Protein AF-A0A453BZ95-F1 (afdb_monomer_lite)

InterPro domains:
  IPR001394 Peptidase C19, ubiquitin carboxyl-terminal hydrolase [PF00443] (35-144)
  IPR018200 Ubiquitin specific protease, conserved site [PS00972] (35-50)
  IPR028889 Ubiquitin specific protease UPS, catalytic domain [PS50235] (34-185)
  IPR038765 Papain-like cysteine peptidase superfamily [SSF54001] (35-156)
  IPR050185 Ubiquitin carboxyl-terminal hydrolase [PTHR21646] (32-149)

Foldseek 3Di:
DDPVVVVVVVVPPPPCPVVVVQPDDDPHLDKAFEAEDQPAQLVLVRVVLLVQLVPVVSLVVLVCLLVVDPDDPVVCCVLQVLSVLSSVSSVRRNDIDSDYHYDYSVSNVVLLCVQCVPDDSNHNDHSVVVVVSSVVSNVVSSVSNPPPPPPDVVVVVVPDDPDDPPDDDDDDDDDDDDDDDDDDD

Secondary structure (DSSP, 8-state):
--HHHHHHHHTTSTT-HHHHHTSSSSS----BPPEE---SSTHHHHHHHHHHHT-HHHHHHHHHHHHTS---HHHHHHH-HHHHHHHHHHHHHH--BSS--EE-THHHHHHHHHH-TTS-TTS---HHHHHHHHHHHHHHHHHHHT------HHHHTTS--------------------------

pLDDT: mean 74.66, std 22.79, range [31.53, 98.25]

Radius of gyration: 33.04 Å; chains: 1; bounding box: 105×86×46 Å

Organism: Aegilops tauschii subsp. strangulata (NCBI:txid200361)

Sequence (185 aa):
MGVAGLCRALNSSLGVQWLLRRFSSESERLYYTGGLQNLGNNCFLNVILQALASCDHFVSSLDDLLGSDDVLPEEQSERMPLILALSSLLKDLSRVRDQKIVLNPESVMHPLSCYVSHFNLTRQQDASEAFVHLLTSLRDEFSHCYVPYKSSLADITMFHSKVYKQREAVIGLREFSLLAPLSRG

Structure (mmCIF, N/CA/C/O backbone):
data_AF-A0A453BZ95-F1
#
_entry.id   AF-A0A453BZ95-F1
#
loop_
_atom_site.group_PDB
_atom_site.id
_atom_site.type_symbol
_atom_site.label_atom_id
_atom_site.label_alt_id
_atom_site.label_comp_id
_atom_site.label_asym_id
_atom_site.label_entity_id
_atom_site.label_seq_id
_atom_site.pdbx_PDB_ins_code
_atom_site.Cartn_x
_atom_site.Cartn_y
_atom_site.Cartn_z
_atom_site.occupancy
_atom_site.B_iso_or_equiv
_atom_site.auth_seq_id
_atom_site.auth_comp_id
_atom_site.auth_asym_id
_atom_site.auth_atom_id
_atom_site.pdbx_PDB_model_num
ATOM 1 N N . MET A 1 1 ? -28.678 1.753 -5.422 1.00 47.78 1 MET A N 1
ATOM 2 C CA . MET A 1 1 ? -28.416 0.427 -4.819 1.00 47.78 1 MET A CA 1
ATOM 3 C C . MET A 1 1 ? -27.546 0.637 -3.589 1.00 47.78 1 MET A C 1
ATOM 5 O O . MET A 1 1 ? -26.337 0.480 -3.650 1.00 47.78 1 MET A O 1
ATOM 9 N N . GLY A 1 2 ? -28.158 1.177 -2.531 1.00 38.31 2 GLY A N 1
ATOM 10 C CA . GLY A 1 2 ? -27.452 1.677 -1.348 1.00 38.31 2 GLY A CA 1
ATOM 11 C C . GLY A 1 2 ? -27.032 0.567 -0.389 1.00 38.31 2 GLY A C 1
ATOM 12 O O . GLY A 1 2 ? -27.369 -0.592 -0.601 1.00 38.31 2 GLY A O 1
ATOM 13 N N . VAL A 1 3 ? -26.341 0.956 0.680 1.00 51.06 3 VAL A N 1
ATOM 14 C CA . VAL A 1 3 ? -25.816 0.146 1.802 1.00 51.06 3 VAL A CA 1
ATOM 15 C C . VAL A 1 3 ? -26.689 -1.054 2.211 1.00 51.06 3 VAL A C 1
ATOM 17 O O . VAL A 1 3 ? -26.162 -2.120 2.505 1.00 51.06 3 VAL A O 1
ATOM 20 N N . ALA A 1 4 ? -28.018 -0.935 2.136 1.00 51.50 4 ALA A N 1
ATOM 21 C CA . ALA A 1 4 ? -28.955 -2.033 2.388 1.00 51.50 4 ALA A CA 1
ATOM 22 C C . ALA A 1 4 ? -28.776 -3.255 1.453 1.00 51.50 4 ALA A C 1
ATOM 24 O O . ALA A 1 4 ? -28.962 -4.392 1.881 1.00 51.50 4 ALA A O 1
ATOM 25 N N . GLY A 1 5 ? -28.393 -3.040 0.191 1.00 49.62 5 GLY A N 1
ATOM 26 C CA . GLY A 1 5 ? -28.094 -4.103 -0.773 1.00 49.62 5 GLY A CA 1
ATOM 27 C C . GLY A 1 5 ? -26.789 -4.836 -0.457 1.00 49.62 5 GLY A C 1
ATOM 28 O O . GLY A 1 5 ? -26.747 -6.061 -0.549 1.00 49.62 5 GLY A O 1
ATOM 29 N N . LEU A 1 6 ? -25.765 -4.104 0.000 1.00 58.75 6 LEU A N 1
ATOM 30 C CA . LEU A 1 6 ? -24.496 -4.680 0.458 1.00 58.75 6 LEU A CA 1
ATOM 31 C C . LEU A 1 6 ? -24.700 -5.511 1.734 1.00 58.75 6 LEU A C 1
ATOM 33 O O . LEU A 1 6 ? -24.236 -6.646 1.803 1.00 58.75 6 LEU A O 1
ATOM 37 N N . CYS A 1 7 ? -25.483 -5.012 2.697 1.00 53.22 7 CYS A N 1
ATOM 38 C CA . CYS A 1 7 ? -25.818 -5.761 3.913 1.00 53.22 7 CYS A CA 1
ATOM 39 C C . CYS A 1 7 ? -26.544 -7.080 3.606 1.00 53.22 7 CYS A C 1
ATOM 41 O O . CYS A 1 7 ? -26.285 -8.095 4.249 1.00 53.22 7 CYS A O 1
ATOM 43 N N . ARG A 1 8 ? -27.434 -7.093 2.605 1.00 52.03 8 ARG A N 1
ATOM 44 C CA . ARG A 1 8 ? -28.190 -8.299 2.237 1.00 52.03 8 ARG A CA 1
ATOM 45 C C . ARG A 1 8 ? -27.336 -9.331 1.494 1.00 52.03 8 ARG A C 1
ATOM 47 O O . ARG A 1 8 ? -27.553 -10.520 1.697 1.00 52.03 8 ARG A O 1
ATOM 54 N N . ALA A 1 9 ? -26.362 -8.891 0.694 1.00 54.44 9 ALA A N 1
ATOM 55 C CA . ALA A 1 9 ? -25.412 -9.770 0.005 1.00 54.44 9 ALA A CA 1
ATOM 56 C C . ALA A 1 9 ? -24.376 -10.392 0.962 1.00 54.44 9 ALA A C 1
ATOM 58 O O . ALA A 1 9 ? -23.989 -11.547 0.802 1.00 54.44 9 ALA A O 1
ATOM 59 N N . LEU A 1 10 ? -23.963 -9.651 1.995 1.00 56.66 10 LEU A N 1
ATOM 60 C CA . LEU A 1 10 ? -23.035 -10.149 3.014 1.00 56.66 10 LEU A CA 1
ATOM 61 C C . LEU A 1 10 ? -23.699 -11.136 3.987 1.00 56.66 10 LEU A C 1
ATOM 63 O O . LEU A 1 10 ? -23.034 -12.045 4.470 1.00 56.66 10 LEU A O 1
ATOM 67 N N . ASN A 1 11 ? -25.012 -11.025 4.217 1.00 53.22 11 ASN A N 1
ATOM 68 C CA . ASN A 1 11 ? -25.752 -11.933 5.102 1.00 53.22 11 ASN A CA 1
ATOM 69 C C . ASN A 1 11 ? -25.872 -13.377 4.560 1.00 53.22 11 ASN A C 1
ATOM 71 O O . ASN A 1 11 ? -26.198 -14.288 5.313 1.00 53.22 11 ASN A O 1
ATOM 75 N N . SER A 1 12 ? -25.613 -13.607 3.267 1.00 53.38 12 SER A N 1
ATOM 76 C CA . SER A 1 12 ? -25.577 -14.955 2.672 1.00 53.38 12 SER A CA 1
ATOM 77 C C . SER A 1 12 ? -24.184 -15.593 2.644 1.00 53.38 12 SER A C 1
ATOM 79 O O . SER A 1 12 ? -24.073 -16.777 2.338 1.00 53.38 12 SER A O 1
ATOM 81 N N . SER A 1 13 ? -23.125 -14.837 2.952 1.00 48.78 13 SER A N 1
ATOM 82 C CA . SER A 1 13 ? -21.766 -15.372 3.055 1.00 48.78 13 SER A CA 1
ATOM 83 C C . SER A 1 13 ? -21.522 -15.824 4.494 1.00 48.78 13 SER A C 1
ATOM 85 O O . SER A 1 13 ? -21.608 -15.035 5.433 1.00 48.78 13 SER A O 1
ATOM 87 N N . LEU A 1 14 ? -21.249 -17.114 4.668 1.00 52.56 14 LEU A N 1
ATOM 88 C CA . LEU A 1 14 ? -21.141 -17.870 5.924 1.00 52.56 14 LEU A CA 1
ATOM 89 C C . LEU A 1 14 ? -19.952 -17.466 6.835 1.00 52.56 14 LEU A C 1
ATOM 91 O O . LEU A 1 14 ? -19.383 -18.301 7.527 1.00 52.56 14 LEU A O 1
ATOM 95 N N . GLY A 1 15 ? -19.580 -16.183 6.860 1.00 52.59 15 GLY A N 1
ATOM 96 C CA . GLY A 1 15 ? -18.455 -15.646 7.630 1.00 52.59 15 GLY A CA 1
ATOM 97 C C . GLY A 1 15 ? -18.728 -14.333 8.368 1.00 52.59 15 GLY A C 1
ATOM 98 O O . GLY A 1 15 ? -17.822 -13.832 9.017 1.00 52.59 15 GLY A O 1
ATOM 99 N N . VAL A 1 16 ? -19.939 -13.761 8.312 1.00 52.97 16 VAL A N 1
ATOM 100 C CA . VAL A 1 16 ? -20.239 -12.432 8.911 1.00 52.97 16 VAL A CA 1
ATOM 101 C C . VAL A 1 16 ? -21.129 -12.517 10.161 1.00 52.97 16 VAL A C 1
ATOM 103 O O . VAL A 1 16 ? -21.414 -11.515 10.817 1.00 52.97 16 VAL A O 1
ATOM 106 N N . GLN A 1 17 ? -21.540 -13.730 10.544 1.00 46.03 17 GLN A N 1
ATOM 107 C CA . GLN A 1 17 ? -22.386 -13.965 11.718 1.00 46.03 17 GLN A CA 1
ATOM 108 C C . GLN A 1 17 ? -21.686 -13.595 13.040 1.00 46.03 17 GLN A C 1
ATOM 110 O O . GLN A 1 17 ? -22.361 -13.246 14.009 1.00 46.03 17 GLN A O 1
ATOM 115 N N . TRP A 1 18 ? -20.346 -13.609 13.081 1.00 53.31 18 TRP A N 1
ATOM 116 C CA . TRP A 1 18 ? -19.570 -13.166 14.246 1.00 53.31 18 TRP A CA 1
ATOM 117 C C . TRP A 1 18 ? -19.567 -11.640 14.420 1.00 53.31 18 TRP A C 1
ATOM 119 O O . TRP A 1 18 ? -19.560 -11.173 15.557 1.00 53.31 18 TRP A O 1
ATOM 129 N N . LEU A 1 19 ? -19.637 -10.869 13.325 1.00 49.88 19 LEU A N 1
ATOM 130 C CA . LEU A 1 19 ? -19.688 -9.407 13.386 1.00 49.88 19 LEU A CA 1
ATOM 131 C C . LEU A 1 19 ? -21.039 -8.931 13.917 1.00 49.88 19 LEU A C 1
ATOM 133 O O . LEU A 1 19 ? -21.071 -8.110 14.822 1.00 49.88 19 LEU A O 1
ATOM 137 N N . LEU A 1 20 ? -22.160 -9.474 13.430 1.00 49.12 20 LEU A N 1
ATOM 138 C CA . LEU A 1 20 ? -23.484 -8.988 13.845 1.00 49.12 20 LEU A CA 1
ATOM 139 C C . LEU A 1 20 ? -23.879 -9.390 15.278 1.00 49.12 20 LEU A C 1
ATOM 141 O O . LEU A 1 20 ? -24.585 -8.643 15.950 1.00 49.12 20 LEU A O 1
ATOM 145 N N . ARG A 1 21 ? -23.444 -10.562 15.763 1.00 44.69 21 ARG A N 1
ATOM 146 C CA . ARG A 1 21 ? -23.891 -11.115 17.059 1.00 44.69 21 ARG A CA 1
ATOM 147 C C . ARG A 1 21 ? -23.269 -10.418 18.276 1.00 44.69 21 ARG A C 1
ATOM 149 O O . ARG A 1 21 ? -23.765 -10.592 19.385 1.00 44.69 21 ARG A O 1
ATOM 156 N N . ARG A 1 22 ? -22.199 -9.643 18.079 1.00 43.41 22 ARG A N 1
ATOM 157 C CA . ARG A 1 22 ? -21.500 -8.910 19.145 1.00 43.41 22 ARG A CA 1
ATOM 158 C C . ARG A 1 22 ? -22.215 -7.615 19.554 1.00 43.41 22 ARG A C 1
ATOM 160 O O . ARG A 1 22 ? -21.898 -7.138 20.628 1.00 43.41 22 ARG A O 1
ATOM 167 N N . PHE A 1 23 ? -23.165 -7.118 18.748 1.00 45.78 23 PHE A N 1
ATOM 168 C CA . PHE A 1 23 ? -23.763 -5.774 18.855 1.00 45.78 23 PHE A CA 1
ATOM 169 C C . PHE A 1 23 ? -25.012 -5.640 19.753 1.00 45.78 23 PHE A C 1
ATOM 171 O O . PHE A 1 23 ? -25.754 -4.664 19.639 1.00 45.78 23 PHE A O 1
ATOM 178 N N . SER A 1 24 ? -25.376 -6.657 20.543 1.00 48.69 24 SER A N 1
ATOM 179 C CA . SER A 1 24 ? -26.706 -6.673 21.185 1.00 48.69 24 SER A CA 1
ATOM 180 C C . SER A 1 24 ? -26.731 -6.797 22.699 1.00 48.69 24 SER A C 1
ATOM 182 O O . SER A 1 24 ? -27.791 -6.562 23.272 1.00 48.69 24 SER A O 1
ATOM 184 N N . SER A 1 25 ? -25.639 -7.147 23.380 1.00 47.41 25 SER A N 1
ATOM 185 C CA . SER A 1 25 ? -25.648 -7.266 24.847 1.00 47.41 25 SER A CA 1
ATOM 186 C C . SER A 1 25 ? -24.237 -7.408 25.405 1.00 47.41 25 SER A C 1
ATOM 188 O O . SER A 1 25 ? -23.795 -8.516 25.675 1.00 47.41 25 SER A O 1
ATOM 190 N N . GLU A 1 26 ? -23.530 -6.297 25.563 1.00 49.88 26 GLU A N 1
ATOM 191 C CA . GLU A 1 26 ? -22.600 -6.014 26.664 1.00 49.88 26 GLU A CA 1
ATOM 192 C C . GLU A 1 26 ? -22.110 -4.571 26.484 1.00 49.88 26 GLU A C 1
ATOM 194 O O . GLU A 1 26 ? -22.297 -3.989 25.421 1.00 49.88 26 GLU A O 1
ATOM 199 N N . SER A 1 27 ? -21.527 -3.947 27.508 1.00 54.91 27 SER A N 1
ATOM 200 C CA . SER A 1 27 ? -20.822 -2.668 27.338 1.00 54.91 27 SER A CA 1
ATOM 201 C C . SER A 1 27 ? -19.690 -2.879 26.319 1.00 54.91 27 SER A C 1
ATOM 203 O O . SER A 1 27 ? -18.630 -3.410 26.653 1.00 54.91 27 SER A O 1
ATOM 205 N N . GLU A 1 28 ? -19.978 -2.619 25.043 1.00 62.53 28 GLU A N 1
ATOM 206 C CA . GLU A 1 28 ? -19.231 -3.176 23.919 1.00 62.53 28 GLU A CA 1
ATOM 207 C C . GLU A 1 28 ? -17.856 -2.534 23.810 1.00 62.53 28 GLU A C 1
ATOM 209 O O . GLU A 1 28 ? -17.705 -1.370 23.435 1.00 62.53 28 GLU A O 1
ATOM 214 N N . ARG A 1 29 ? -16.822 -3.325 24.105 1.00 70.56 29 ARG A N 1
ATOM 215 C CA . ARG A 1 29 ? -15.466 -2.996 23.674 1.00 70.56 29 ARG A CA 1
ATOM 216 C C . ARG A 1 29 ? -15.453 -3.003 22.149 1.00 70.56 29 ARG A C 1
ATOM 218 O O . ARG A 1 29 ? -15.517 -4.060 21.524 1.00 70.56 29 ARG A O 1
ATOM 225 N N . LEU A 1 30 ? -15.431 -1.806 21.572 1.00 83.44 30 LEU A N 1
ATOM 226 C CA . LEU A 1 30 ? -15.318 -1.603 20.138 1.00 83.44 30 LEU A CA 1
ATOM 227 C C . LEU A 1 30 ? -13.878 -1.878 19.712 1.00 83.44 30 LEU A C 1
ATOM 229 O O . LEU A 1 30 ? -12.943 -1.280 20.241 1.00 83.44 30 LEU A O 1
ATOM 233 N N . TYR A 1 31 ? -13.730 -2.767 18.739 1.00 86.19 31 TYR A N 1
ATOM 234 C CA . TYR A 1 31 ? -12.454 -3.093 18.125 1.00 86.19 31 TYR A CA 1
ATOM 235 C C . TYR A 1 31 ? -12.322 -2.377 16.783 1.00 86.19 31 TYR A C 1
ATOM 237 O O . TYR A 1 31 ? -13.281 -2.290 16.014 1.00 86.19 31 TYR A O 1
ATOM 245 N N . TYR A 1 32 ? -11.126 -1.875 16.499 1.00 90.25 32 TYR A N 1
ATOM 246 C CA . TYR A 1 32 ? -10.817 -1.086 15.314 1.00 90.25 32 TYR A CA 1
ATOM 247 C C . TYR A 1 32 ? -9.598 -1.648 14.588 1.00 90.25 32 TYR A C 1
ATOM 249 O O . TYR A 1 32 ? -8.666 -2.142 15.218 1.00 90.25 32 TYR A O 1
ATOM 257 N N . THR A 1 33 ? -9.586 -1.522 13.266 1.00 92.19 33 THR A N 1
ATOM 258 C CA . THR A 1 33 ? -8.383 -1.662 12.436 1.00 92.19 33 THR A CA 1
ATOM 259 C C . THR A 1 33 ? -7.770 -0.287 12.164 1.00 92.19 33 THR A C 1
ATOM 261 O O . THR A 1 33 ? -8.379 0.753 12.445 1.00 92.19 33 THR A O 1
ATOM 264 N N . GLY A 1 34 ? -6.536 -0.262 11.657 1.00 93.12 34 GLY A N 1
ATOM 265 C CA . GLY A 1 34 ? -5.844 0.993 11.365 1.00 93.12 34 GLY A CA 1
ATOM 266 C C . GLY A 1 34 ? -6.495 1.774 10.218 1.00 93.12 34 GLY A C 1
ATOM 267 O O . GLY A 1 34 ? -6.788 1.223 9.160 1.00 93.12 34 GLY A O 1
ATOM 268 N N . GLY A 1 35 ? -6.694 3.080 10.401 1.00 96.31 35 GLY A N 1
ATOM 269 C CA . GLY A 1 35 ? -7.028 4.003 9.314 1.00 96.31 35 GLY A CA 1
ATOM 270 C C . GLY A 1 35 ? -5.779 4.489 8.574 1.00 96.31 35 GLY A C 1
ATOM 271 O O . GLY A 1 35 ? -4.667 4.349 9.076 1.00 96.31 35 GLY A O 1
ATOM 272 N N . LEU A 1 36 ? -5.955 5.113 7.406 1.00 97.25 36 LEU A N 1
ATOM 273 C CA . LEU A 1 36 ? -4.863 5.742 6.651 1.00 97.25 36 LEU A CA 1
ATOM 274 C C . LEU A 1 36 ? -5.045 7.254 6.554 1.00 97.25 36 LEU A C 1
ATOM 276 O O . LEU A 1 36 ? -6.139 7.739 6.255 1.00 97.25 36 LEU A O 1
ATOM 280 N N . GLN A 1 37 ? -3.955 7.990 6.765 1.00 96.81 37 GLN A N 1
ATOM 281 C CA . GLN A 1 37 ? -3.908 9.428 6.550 1.00 96.81 37 GLN A CA 1
ATOM 282 C C . GLN A 1 37 ? -4.023 9.733 5.050 1.00 96.81 37 GLN A C 1
ATOM 284 O O . GLN A 1 37 ? -3.348 9.129 4.216 1.00 96.81 37 GLN A O 1
ATOM 289 N N . ASN A 1 38 ? -4.888 10.679 4.690 1.00 94.38 38 ASN A N 1
ATOM 290 C CA . ASN A 1 38 ? -4.920 11.236 3.340 1.00 94.38 38 ASN A CA 1
ATOM 291 C C . ASN A 1 38 ? -3.888 12.370 3.271 1.00 94.38 38 ASN A C 1
ATOM 293 O O . ASN A 1 38 ? -4.050 13.383 3.949 1.00 94.38 38 ASN A O 1
ATOM 297 N N . LEU A 1 39 ? -2.827 12.181 2.487 1.00 90.62 39 LEU A N 1
ATOM 298 C CA . LEU A 1 39 ? -1.700 13.116 2.353 1.00 90.62 39 LEU A CA 1
ATOM 299 C C . LEU A 1 39 ? -1.896 14.123 1.207 1.00 90.62 39 LEU A C 1
ATOM 301 O O . LEU A 1 39 ? -0.978 14.861 0.864 1.00 90.62 39 LEU A O 1
ATOM 305 N N . GLY A 1 40 ? -3.091 14.157 0.614 1.00 86.69 40 GLY A N 1
ATOM 306 C CA . GLY A 1 40 ? -3.419 15.011 -0.523 1.00 86.69 40 GLY A CA 1
ATOM 307 C C . GLY A 1 40 ? -3.685 14.174 -1.765 1.00 86.69 40 GLY A C 1
ATOM 308 O O . GLY A 1 40 ? -2.769 13.663 -2.397 1.00 86.69 40 GLY A O 1
ATOM 309 N N . ASN A 1 41 ? -4.968 14.034 -2.106 1.00 90.19 41 ASN A N 1
ATOM 310 C CA . ASN A 1 41 ? -5.480 13.289 -3.261 1.00 90.19 41 ASN A CA 1
ATOM 311 C C . ASN A 1 41 ? -5.020 11.823 -3.396 1.00 90.19 41 ASN A C 1
ATOM 313 O O . ASN A 1 41 ? -5.297 11.212 -4.423 1.00 90.19 41 ASN A O 1
ATOM 317 N N . ASN A 1 42 ? -4.405 11.221 -2.375 1.00 93.56 42 ASN A N 1
ATOM 318 C CA . ASN A 1 42 ? -3.949 9.825 -2.392 1.00 93.56 42 ASN A CA 1
ATOM 319 C C . ASN A 1 42 ? -5.021 8.831 -1.896 1.00 93.56 42 ASN A C 1
ATOM 321 O O . ASN A 1 42 ? -4.723 7.678 -1.588 1.00 93.56 42 ASN A O 1
ATOM 325 N N . CYS A 1 43 ? -6.290 9.249 -1.816 1.00 94.81 43 CYS A N 1
ATOM 326 C CA . CYS A 1 43 ? -7.379 8.389 -1.346 1.00 94.81 43 CYS A CA 1
ATOM 327 C C . CYS A 1 43 ? -7.591 7.150 -2.231 1.00 94.81 43 CYS A C 1
ATOM 329 O O . CYS A 1 43 ? -7.988 6.107 -1.714 1.00 94.81 43 CYS A O 1
ATOM 331 N N . PHE A 1 44 ? -7.276 7.241 -3.529 1.00 96.19 44 PHE A N 1
ATOM 332 C CA . PHE A 1 44 ? -7.297 6.103 -4.450 1.00 96.19 44 PHE A CA 1
ATOM 333 C C . PHE A 1 44 ? -6.354 4.984 -3.971 1.00 96.19 44 PHE A C 1
ATOM 335 O O . PHE A 1 44 ? -6.739 3.819 -3.972 1.00 96.19 44 PHE A O 1
ATOM 342 N N . LEU A 1 45 ? -5.162 5.343 -3.474 1.00 96.50 45 LEU A N 1
ATOM 343 C CA . LEU A 1 45 ? -4.183 4.400 -2.940 1.00 96.50 45 LEU A CA 1
ATOM 344 C C . LEU A 1 45 ? -4.613 3.875 -1.571 1.00 96.50 45 LEU A C 1
ATOM 346 O O . LEU A 1 45 ? -4.509 2.680 -1.311 1.00 96.50 45 LEU A O 1
ATOM 350 N N . ASN A 1 46 ? -5.160 4.742 -0.715 1.00 97.00 46 ASN A N 1
ATOM 351 C CA . ASN A 1 46 ? -5.637 4.333 0.606 1.00 97.00 46 ASN A CA 1
ATOM 352 C C . ASN A 1 46 ? -6.707 3.233 0.517 1.00 97.00 46 ASN A C 1
ATOM 354 O O . ASN A 1 46 ? -6.672 2.293 1.307 1.00 97.00 46 ASN A O 1
ATOM 358 N N . VAL A 1 47 ? -7.631 3.312 -0.450 1.00 97.19 47 VAL A N 1
ATOM 359 C CA . VAL A 1 47 ? -8.650 2.267 -0.663 1.00 97.19 47 VAL A CA 1
ATOM 360 C C . VAL A 1 47 ? -8.010 0.931 -1.051 1.00 97.19 47 VAL A C 1
ATOM 362 O O . VAL A 1 47 ? -8.411 -0.106 -0.528 1.00 97.19 47 VAL A O 1
ATOM 365 N N . ILE A 1 48 ? -6.990 0.949 -1.912 1.00 98.25 48 ILE A N 1
ATOM 366 C CA . ILE A 1 48 ? -6.261 -0.258 -2.328 1.00 98.25 48 ILE A CA 1
ATOM 367 C C . ILE A 1 48 ? -5.542 -0.886 -1.133 1.00 98.25 48 ILE A C 1
ATOM 369 O O . ILE A 1 48 ? -5.693 -2.078 -0.885 1.00 98.25 48 ILE A O 1
ATOM 373 N N . LEU A 1 49 ? -4.798 -0.088 -0.363 1.00 98.19 49 LEU A N 1
ATOM 374 C CA . LEU A 1 49 ? -4.045 -0.566 0.800 1.00 98.19 49 LEU A CA 1
ATOM 375 C C . LEU A 1 49 ? -4.967 -1.168 1.870 1.00 98.19 49 LEU A C 1
ATOM 377 O O . LEU A 1 49 ? -4.666 -2.224 2.416 1.00 98.19 49 LEU A O 1
ATOM 381 N N . GLN A 1 50 ? -6.122 -0.547 2.122 1.00 97.81 50 GLN A N 1
ATOM 382 C CA . GLN A 1 50 ? -7.132 -1.084 3.041 1.00 97.81 50 GLN A CA 1
ATOM 383 C C . GLN A 1 50 ? -7.735 -2.404 2.536 1.00 97.81 50 GLN A C 1
ATOM 385 O O . GLN A 1 50 ? -7.931 -3.339 3.316 1.00 97.81 50 GLN A O 1
ATOM 390 N N . ALA A 1 51 ? -7.996 -2.512 1.229 1.00 97.94 51 ALA A N 1
ATOM 391 C CA . ALA A 1 51 ? -8.496 -3.745 0.626 1.00 97.94 51 ALA A CA 1
ATOM 392 C C . ALA A 1 51 ? -7.466 -4.884 0.709 1.00 97.94 51 ALA A C 1
ATOM 394 O O . ALA A 1 51 ? -7.821 -6.004 1.071 1.00 97.94 51 ALA A O 1
ATOM 395 N N . LEU A 1 52 ? -6.189 -4.596 0.439 1.00 97.88 52 LEU A N 1
ATOM 396 C CA . LEU A 1 52 ? -5.101 -5.572 0.546 1.00 97.88 52 LEU A CA 1
ATOM 397 C C . LEU A 1 52 ? -4.841 -6.003 1.992 1.00 97.88 52 LEU A C 1
ATOM 399 O O . LEU A 1 52 ? -4.639 -7.188 2.236 1.00 97.88 52 LEU A O 1
ATOM 403 N N . ALA A 1 53 ? -4.910 -5.081 2.957 1.00 96.88 53 ALA A N 1
ATOM 404 C CA . ALA A 1 53 ? -4.765 -5.400 4.380 1.00 96.88 53 ALA A CA 1
ATOM 405 C C . ALA A 1 53 ? -5.893 -6.304 4.903 1.00 96.88 53 ALA A C 1
ATOM 407 O O . ALA A 1 53 ? -5.711 -7.005 5.892 1.00 96.88 53 ALA A O 1
ATOM 408 N N . SER A 1 54 ? -7.047 -6.302 4.229 1.00 95.62 54 SER A N 1
ATOM 409 C CA . SER A 1 54 ? -8.180 -7.184 4.531 1.00 95.62 54 SER A CA 1
ATOM 410 C C . SER A 1 54 ? -8.058 -8.572 3.877 1.00 95.62 54 SER A C 1
ATOM 412 O O . SER A 1 54 ? -8.969 -9.388 4.004 1.00 95.62 54 SER A O 1
ATOM 414 N N . CYS A 1 55 ? -6.974 -8.839 3.139 1.00 96.38 55 CYS A N 1
ATOM 415 C CA . CYS A 1 55 ? -6.718 -10.102 2.454 1.00 96.38 55 CYS A CA 1
ATOM 416 C C . CYS A 1 55 ? -5.569 -10.858 3.136 1.00 96.38 55 CYS A C 1
ATOM 418 O O . CYS A 1 55 ? -4.407 -10.712 2.755 1.00 96.38 55 CYS A O 1
ATOM 420 N N . ASP A 1 56 ? -5.900 -11.703 4.115 1.00 92.38 56 ASP A N 1
ATOM 421 C CA . ASP A 1 56 ? -4.916 -12.445 4.920 1.00 92.38 56 ASP A CA 1
ATOM 422 C C . ASP A 1 56 ? -3.921 -13.234 4.059 1.00 92.38 56 ASP A C 1
ATOM 424 O O . ASP A 1 56 ? -2.717 -13.175 4.287 1.00 92.38 56 ASP A O 1
ATOM 428 N N . HIS A 1 57 ? -4.399 -13.904 3.004 1.00 94.38 57 HIS A N 1
ATOM 429 C CA . HIS A 1 57 ? -3.534 -14.651 2.088 1.00 94.38 57 HIS A CA 1
ATOM 430 C C . HIS A 1 57 ? -2.505 -13.765 1.383 1.00 94.38 57 HIS A C 1
ATOM 432 O O . HIS A 1 57 ? -1.364 -14.186 1.202 1.00 94.38 57 HIS A O 1
ATOM 438 N N . PHE A 1 58 ? -2.886 -12.549 0.984 1.00 93.69 58 PHE A N 1
ATOM 439 C CA . PHE A 1 58 ? -1.959 -11.617 0.347 1.00 93.69 58 PHE A CA 1
ATOM 440 C C . PHE A 1 58 ? -0.917 -11.114 1.350 1.00 93.69 58 PHE A C 1
ATOM 442 O O . PHE A 1 58 ? 0.272 -11.108 1.042 1.00 93.69 58 PHE A O 1
ATOM 449 N N . VAL A 1 59 ? -1.351 -10.760 2.565 1.00 94.25 59 VAL A N 1
ATOM 450 C CA . VAL A 1 59 ? -0.452 -10.328 3.646 1.00 94.25 59 VAL A CA 1
ATOM 451 C C . VAL A 1 59 ? 0.550 -11.430 4.003 1.00 94.25 59 VAL A C 1
ATOM 453 O O . VAL A 1 59 ? 1.744 -11.152 4.079 1.00 94.25 59 VAL A O 1
ATOM 456 N N . SER A 1 60 ? 0.097 -12.678 4.157 1.00 93.62 60 SER A N 1
ATOM 457 C CA . SER A 1 60 ? 0.976 -13.829 4.409 1.00 93.62 60 SER A CA 1
ATOM 458 C C . SER A 1 60 ? 1.929 -14.102 3.247 1.00 93.62 60 SER A C 1
ATOM 460 O O . SER A 1 60 ? 3.106 -14.333 3.484 1.00 93.62 60 SER A O 1
ATOM 462 N N . SER A 1 61 ? 1.468 -13.989 1.997 1.00 92.81 61 SER A N 1
ATOM 463 C CA . SER A 1 61 ? 2.329 -14.209 0.823 1.00 92.81 61 SER A CA 1
ATOM 464 C C . SER A 1 61 ? 3.492 -13.213 0.754 1.00 92.81 61 SER A C 1
ATOM 466 O O . SER A 1 61 ? 4.583 -13.576 0.323 1.00 92.81 61 SER A O 1
ATOM 468 N N . LEU A 1 62 ? 3.280 -11.957 1.174 1.00 92.56 62 LEU A N 1
ATOM 469 C CA . LEU A 1 62 ? 4.365 -10.976 1.281 1.00 92.56 62 LEU A CA 1
ATOM 470 C C . LEU A 1 62 ? 5.343 -11.318 2.410 1.00 92.56 62 LEU A C 1
ATOM 472 O O . LEU A 1 62 ? 6.522 -11.005 2.294 1.00 92.56 62 LEU A O 1
ATOM 476 N N . ASP A 1 63 ? 4.872 -11.933 3.495 1.00 89.69 63 ASP A N 1
ATOM 477 C CA . ASP A 1 63 ? 5.731 -12.371 4.597 1.00 89.69 63 ASP A CA 1
ATOM 478 C C . ASP A 1 63 ? 6.610 -13.555 4.189 1.00 89.69 63 ASP A C 1
ATOM 480 O O . ASP A 1 63 ? 7.819 -13.529 4.397 1.00 89.69 63 ASP A O 1
ATOM 484 N N . ASP A 1 64 ? 6.021 -14.542 3.511 1.00 89.50 64 ASP A N 1
ATOM 485 C CA . ASP A 1 64 ? 6.740 -15.697 2.968 1.00 89.50 64 ASP A CA 1
ATOM 486 C C . ASP A 1 64 ? 7.840 -15.260 1.989 1.00 89.50 64 ASP A C 1
ATOM 488 O O . ASP A 1 64 ? 8.936 -15.821 1.971 1.00 89.50 64 ASP A O 1
ATOM 492 N N . LEU A 1 65 ? 7.572 -14.208 1.208 1.00 86.31 65 LEU A N 1
ATOM 493 C CA . LEU A 1 65 ? 8.543 -13.616 0.292 1.00 86.31 65 LEU A CA 1
ATOM 494 C C . LEU A 1 65 ? 9.792 -13.118 1.021 1.00 86.31 65 LEU A C 1
ATOM 496 O O . LEU A 1 65 ? 10.910 -13.335 0.558 1.00 86.31 65 LEU A O 1
ATOM 500 N N . LEU A 1 66 ? 9.587 -12.474 2.169 1.00 87.12 66 LEU A N 1
ATOM 501 C CA . LEU A 1 66 ? 10.632 -11.878 2.997 1.00 87.12 66 LEU A CA 1
ATOM 502 C C . LEU A 1 66 ? 11.320 -12.907 3.904 1.00 87.12 66 LEU A C 1
ATOM 504 O O . LEU A 1 66 ? 12.478 -12.726 4.261 1.00 87.12 66 LEU A O 1
ATOM 508 N N . GLY A 1 67 ? 10.643 -13.999 4.258 1.00 81.31 67 GLY A N 1
ATOM 509 C CA . GLY A 1 67 ? 11.214 -15.091 5.053 1.00 81.31 67 GLY A CA 1
ATOM 510 C C . GLY A 1 67 ? 12.045 -16.096 4.249 1.00 81.31 67 GLY A C 1
ATOM 511 O O . GLY A 1 67 ? 12.649 -16.986 4.839 1.00 81.31 67 GLY A O 1
ATOM 512 N N . SER A 1 68 ? 12.054 -15.990 2.916 1.00 68.50 68 SER A N 1
ATOM 513 C CA . SER A 1 68 ? 12.638 -17.001 2.022 1.00 68.50 68 SER A CA 1
ATOM 514 C C . SER A 1 68 ? 14.169 -16.982 1.889 1.00 68.50 68 SER A C 1
ATOM 516 O O . SER A 1 68 ? 14.715 -17.900 1.279 1.00 68.50 68 SER A O 1
ATOM 518 N N . ASP A 1 69 ? 14.866 -15.991 2.455 1.00 65.38 69 ASP A N 1
ATOM 519 C CA . ASP A 1 69 ? 16.311 -15.801 2.271 1.00 65.38 69 ASP A CA 1
ATOM 520 C C . ASP A 1 69 ? 17.015 -15.550 3.617 1.00 65.38 69 ASP A C 1
ATOM 522 O O . ASP A 1 69 ? 16.523 -14.766 4.430 1.00 65.38 69 ASP A O 1
ATOM 526 N N . ASP A 1 70 ? 18.177 -16.177 3.848 1.00 67.38 70 ASP A N 1
ATOM 527 C CA . ASP A 1 70 ? 19.029 -15.986 5.044 1.00 67.38 70 ASP A CA 1
ATOM 528 C C . ASP A 1 70 ? 19.791 -14.641 4.966 1.00 67.38 70 ASP A C 1
ATOM 530 O O . ASP A 1 70 ? 21.011 -14.565 5.118 1.00 67.38 70 ASP A O 1
ATOM 534 N N . VAL A 1 71 ? 19.073 -13.565 4.653 1.00 71.75 71 VAL A N 1
ATOM 535 C CA . VAL A 1 71 ? 19.618 -12.233 4.371 1.00 71.75 71 VAL A CA 1
ATOM 536 C C . VAL A 1 71 ? 19.407 -11.329 5.580 1.00 71.75 71 VAL A C 1
ATOM 538 O O . VAL A 1 71 ? 18.366 -11.371 6.240 1.00 71.75 71 VAL A O 1
ATOM 541 N N . LEU A 1 72 ? 20.403 -10.495 5.888 1.00 77.69 72 LEU A N 1
ATOM 542 C CA . LEU A 1 72 ? 20.290 -9.542 6.990 1.00 77.69 72 LEU A CA 1
ATOM 543 C C . LEU A 1 72 ? 19.157 -8.532 6.705 1.00 77.69 72 LEU A C 1
ATOM 545 O O . LEU A 1 72 ? 18.978 -8.124 5.556 1.00 77.69 72 LEU A O 1
ATOM 549 N N . PRO A 1 73 ? 18.411 -8.058 7.722 1.00 75.88 73 PRO A N 1
ATOM 550 C CA . PRO A 1 73 ? 17.297 -7.123 7.513 1.00 75.88 73 PRO A CA 1
ATOM 551 C C . PRO A 1 73 ? 17.676 -5.847 6.742 1.00 75.88 73 PRO A C 1
ATOM 553 O O . PRO A 1 73 ? 16.866 -5.302 5.995 1.00 75.88 73 PRO A O 1
ATOM 556 N N . GLU A 1 74 ? 18.914 -5.381 6.916 1.00 77.38 74 GLU A N 1
ATOM 557 C CA . GLU A 1 74 ? 19.474 -4.204 6.243 1.00 77.38 74 GLU A CA 1
ATOM 558 C C . GLU A 1 74 ? 19.623 -4.443 4.732 1.00 77.38 74 GLU A C 1
ATOM 560 O O . GLU A 1 74 ? 19.115 -3.666 3.927 1.00 77.38 74 GLU A O 1
ATOM 565 N N . GLU A 1 75 ? 20.214 -5.576 4.349 1.00 76.88 75 GLU A N 1
ATOM 566 C CA . GLU A 1 75 ? 20.373 -5.997 2.951 1.00 76.88 75 GLU A CA 1
ATOM 567 C C . GLU A 1 75 ? 19.013 -6.253 2.284 1.00 76.88 75 GLU A C 1
ATOM 569 O O . GLU A 1 75 ? 18.807 -5.941 1.109 1.00 76.88 75 GLU A O 1
ATOM 574 N N . GLN A 1 76 ? 18.041 -6.769 3.040 1.00 76.94 76 GLN A N 1
ATOM 575 C CA . GLN A 1 76 ? 16.684 -6.973 2.541 1.00 76.94 76 GLN A CA 1
ATOM 576 C C . GLN A 1 76 ? 15.988 -5.639 2.233 1.00 76.94 76 GLN A C 1
ATOM 578 O O . GLN A 1 76 ? 15.311 -5.529 1.208 1.00 76.94 76 GLN A O 1
ATOM 583 N N . SER A 1 77 ? 16.198 -4.615 3.073 1.00 79.00 77 SER A N 1
ATOM 584 C CA . SER A 1 77 ? 15.672 -3.257 2.863 1.00 79.00 77 SER A CA 1
ATOM 585 C C . SER A 1 77 ? 16.231 -2.576 1.625 1.00 79.00 77 SER A C 1
ATOM 587 O O . SER A 1 77 ? 15.526 -1.771 1.019 1.00 79.00 77 SER A O 1
ATOM 589 N N . GLU A 1 78 ? 17.464 -2.889 1.241 1.00 83.06 78 GLU A N 1
ATOM 590 C CA . GLU A 1 78 ? 18.059 -2.382 0.005 1.00 83.06 78 GLU A CA 1
ATOM 591 C C . GLU A 1 78 ? 17.556 -3.142 -1.224 1.00 83.06 78 GLU A C 1
ATOM 593 O O . GLU A 1 78 ? 17.335 -2.548 -2.279 1.00 83.06 78 GLU A O 1
ATOM 598 N N . ARG A 1 79 ? 17.346 -4.455 -1.090 1.00 85.31 79 ARG A N 1
ATOM 599 C CA . ARG A 1 79 ? 16.970 -5.328 -2.206 1.00 85.31 79 ARG A CA 1
ATOM 600 C C . ARG A 1 79 ? 15.487 -5.225 -2.574 1.00 85.31 79 ARG A C 1
ATOM 602 O O . ARG A 1 79 ? 15.156 -5.260 -3.755 1.00 85.31 79 ARG A O 1
ATOM 609 N N . MET A 1 80 ? 14.603 -5.129 -1.576 1.00 90.88 80 MET A N 1
ATOM 610 C CA . MET A 1 80 ? 13.139 -5.203 -1.736 1.00 90.88 80 MET A CA 1
ATOM 611 C C . MET A 1 80 ? 12.389 -4.103 -0.956 1.00 90.88 80 MET A C 1
ATOM 613 O O . MET A 1 80 ? 11.494 -4.412 -0.158 1.00 90.88 80 MET A O 1
ATOM 617 N N . PRO A 1 81 ? 12.746 -2.814 -1.130 1.00 94.25 81 PRO A N 1
ATOM 618 C CA . PRO A 1 81 ? 12.205 -1.726 -0.317 1.00 94.25 81 PRO A CA 1
ATOM 619 C C . PRO A 1 81 ? 10.681 -1.566 -0.426 1.00 94.25 81 PRO A C 1
ATOM 621 O O . PRO A 1 81 ? 10.031 -1.276 0.582 1.00 94.25 81 PRO A O 1
ATOM 624 N N . LEU A 1 82 ? 10.079 -1.753 -1.609 1.00 96.00 82 LEU A N 1
ATOM 625 C CA . LEU A 1 82 ? 8.631 -1.600 -1.788 1.00 96.00 82 LEU A CA 1
ATOM 626 C C . LEU A 1 82 ? 7.853 -2.740 -1.121 1.00 96.00 82 LEU A C 1
ATOM 628 O O . LEU A 1 82 ? 6.880 -2.482 -0.411 1.00 96.00 82 LEU A O 1
ATOM 632 N N . ILE A 1 83 ? 8.274 -3.987 -1.324 1.00 95.62 83 ILE A N 1
ATOM 633 C CA . ILE A 1 83 ? 7.663 -5.185 -0.738 1.00 95.62 83 ILE A CA 1
ATOM 634 C C . ILE A 1 83 ? 7.755 -5.131 0.787 1.00 95.62 83 ILE A C 1
ATOM 636 O O . ILE A 1 83 ? 6.757 -5.391 1.464 1.00 95.62 83 ILE A O 1
ATOM 640 N N . LEU A 1 84 ? 8.908 -4.738 1.336 1.00 95.38 84 LEU A N 1
ATOM 641 C CA . LEU A 1 84 ? 9.084 -4.561 2.777 1.00 95.38 84 LEU A CA 1
ATOM 642 C C . LEU A 1 84 ? 8.168 -3.482 3.349 1.00 95.38 84 LEU A C 1
ATOM 644 O O . LEU A 1 84 ? 7.452 -3.731 4.324 1.00 95.38 84 LEU A O 1
ATOM 648 N N . ALA A 1 85 ? 8.156 -2.295 2.736 1.00 97.12 85 ALA A N 1
ATOM 649 C CA . ALA A 1 85 ? 7.306 -1.195 3.176 1.00 97.12 85 ALA A CA 1
ATOM 650 C C . ALA A 1 85 ? 5.819 -1.573 3.120 1.00 97.12 85 ALA A C 1
ATOM 652 O O . ALA A 1 85 ? 5.070 -1.293 4.061 1.00 97.12 85 ALA A O 1
ATOM 653 N N . LEU A 1 86 ? 5.399 -2.247 2.044 1.00 97.94 86 LEU A N 1
ATOM 654 C CA . LEU A 1 86 ? 4.027 -2.708 1.872 1.00 97.94 86 LEU A CA 1
ATOM 655 C C . LEU A 1 86 ? 3.665 -3.761 2.923 1.00 97.94 86 LEU A C 1
ATOM 657 O O . LEU A 1 86 ? 2.661 -3.599 3.610 1.00 97.94 86 LEU A O 1
ATOM 661 N N . SER A 1 87 ? 4.489 -4.798 3.095 1.00 96.88 87 SER A N 1
ATOM 662 C CA . SER A 1 87 ? 4.269 -5.855 4.092 1.00 96.88 87 SER A CA 1
ATOM 663 C C . SER A 1 87 ? 4.122 -5.273 5.500 1.00 96.88 87 SER A C 1
ATOM 665 O O . SER A 1 87 ? 3.158 -5.577 6.206 1.00 96.88 87 SER A O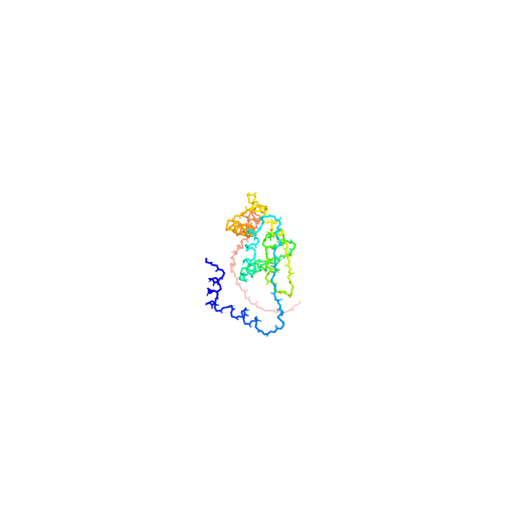 1
ATOM 667 N N . SER A 1 88 ? 5.021 -4.359 5.878 1.00 96.75 88 SER A N 1
ATOM 668 C CA . SER A 1 88 ? 4.983 -3.672 7.171 1.00 96.75 88 SER A CA 1
ATOM 669 C C . SER A 1 88 ? 3.675 -2.896 7.376 1.00 96.75 88 SER A C 1
ATOM 671 O O . SER A 1 88 ? 2.966 -3.119 8.362 1.00 96.75 88 SER A O 1
ATOM 673 N N . LEU A 1 89 ? 3.289 -2.053 6.408 1.00 98.06 89 LEU A N 1
ATOM 674 C CA . LEU A 1 89 ? 2.073 -1.246 6.512 1.00 98.06 89 LEU A CA 1
ATOM 675 C C . LEU A 1 89 ? 0.802 -2.107 6.544 1.00 98.06 89 LEU A C 1
ATOM 677 O O . LEU A 1 89 ? -0.096 -1.840 7.343 1.00 98.06 89 LEU A O 1
ATOM 681 N N . LEU A 1 90 ? 0.710 -3.145 5.705 1.00 97.94 90 LEU A N 1
ATOM 682 C CA . LEU A 1 90 ? -0.470 -4.015 5.664 1.00 97.94 90 LEU A CA 1
ATOM 683 C C . LEU A 1 90 ? -0.643 -4.800 6.970 1.00 97.94 90 LEU A C 1
ATOM 685 O O . LEU A 1 90 ? -1.768 -4.905 7.456 1.00 97.94 90 LEU A O 1
ATOM 689 N N . LYS A 1 91 ? 0.451 -5.276 7.583 1.00 96.50 91 LYS A N 1
ATOM 690 C CA . LYS A 1 91 ? 0.416 -5.901 8.917 1.00 96.50 91 LYS A CA 1
ATOM 691 C C . LYS A 1 91 ? -0.070 -4.928 9.988 1.00 96.50 91 LYS A C 1
ATOM 693 O O . LYS A 1 91 ? -0.814 -5.314 10.886 1.00 96.50 91 LYS A O 1
ATOM 698 N N . ASP A 1 92 ? 0.335 -3.663 9.921 1.00 96.50 92 ASP A N 1
ATOM 699 C CA . ASP A 1 92 ? -0.127 -2.662 10.883 1.00 96.50 92 ASP A CA 1
ATOM 700 C C . ASP A 1 92 ? -1.598 -2.282 10.716 1.00 96.50 92 ASP A C 1
ATOM 702 O O . ASP A 1 92 ? -2.274 -2.030 11.723 1.00 96.50 92 ASP A O 1
ATOM 706 N N . LEU A 1 93 ? -2.090 -2.277 9.475 1.00 96.25 93 LEU A N 1
ATOM 707 C CA . LEU A 1 93 ? -3.491 -2.040 9.137 1.00 96.25 93 LEU A CA 1
ATOM 708 C C . LEU A 1 93 ? -4.399 -3.205 9.540 1.00 96.25 93 LEU A C 1
ATOM 710 O O . LEU A 1 93 ? -5.494 -2.958 10.047 1.00 96.25 93 LEU A O 1
ATOM 714 N N . SER A 1 94 ? -3.946 -4.450 9.362 1.00 94.56 94 SER A N 1
ATOM 715 C CA . SER A 1 94 ? -4.725 -5.654 9.683 1.00 94.56 94 SER A CA 1
ATOM 716 C C . SER A 1 94 ? -4.812 -5.944 11.188 1.00 94.56 94 SER A C 1
ATOM 718 O O . SER A 1 94 ? -5.689 -6.684 11.636 1.00 94.56 94 SER A O 1
ATOM 720 N N . ARG A 1 95 ? -3.950 -5.326 12.007 1.00 92.94 95 ARG A N 1
ATOM 721 C CA . ARG A 1 95 ? -3.988 -5.447 13.473 1.00 92.94 95 ARG A CA 1
ATOM 722 C C . ARG A 1 95 ? -5.266 -4.848 14.062 1.00 92.94 95 ARG A C 1
ATOM 724 O O . ARG A 1 95 ? -5.520 -3.648 13.953 1.00 92.94 95 ARG A O 1
ATOM 731 N N . VAL A 1 96 ? -6.004 -5.683 14.789 1.00 92.12 96 VAL A N 1
ATOM 732 C CA . VAL A 1 96 ? -7.170 -5.289 15.588 1.00 92.12 96 VAL A CA 1
ATOM 733 C C . VAL A 1 96 ? -6.720 -4.641 16.902 1.00 92.12 96 VAL A C 1
ATOM 735 O O . VAL A 1 96 ? -5.843 -5.161 17.591 1.00 92.12 96 VAL A O 1
ATOM 738 N N . ARG A 1 97 ? -7.306 -3.492 17.250 1.00 89.62 97 ARG A N 1
ATOM 739 C CA . ARG A 1 97 ? -6.918 -2.650 18.393 1.00 89.62 97 ARG A CA 1
ATOM 740 C C . ARG A 1 97 ? -8.142 -2.134 19.146 1.00 89.62 97 ARG A C 1
ATOM 742 O O . ARG A 1 97 ? -9.209 -1.968 18.565 1.00 89.62 97 ARG A O 1
ATOM 749 N N . ASP A 1 98 ? -7.956 -1.791 20.418 1.00 90.38 98 ASP A N 1
ATOM 750 C CA . ASP A 1 98 ? -9.000 -1.174 21.257 1.00 90.38 98 ASP A CA 1
ATOM 751 C C . ASP A 1 98 ? -9.171 0.336 20.990 1.00 90.38 98 ASP A C 1
ATOM 753 O O . ASP A 1 98 ? -10.100 0.974 21.483 1.00 90.38 98 ASP A O 1
ATOM 757 N N . GLN A 1 99 ? -8.255 0.935 20.223 1.00 89.44 99 GLN A N 1
ATOM 758 C CA . GLN A 1 99 ? -8.234 2.364 19.922 1.00 89.44 99 GLN A CA 1
ATOM 759 C C . GLN A 1 99 ? -8.136 2.601 18.419 1.00 89.44 99 GLN A C 1
ATOM 761 O O . GLN A 1 99 ? -7.465 1.864 17.695 1.00 89.44 99 GLN A O 1
ATOM 766 N N . LYS A 1 100 ? -8.775 3.682 17.961 1.00 91.56 100 LYS A N 1
ATOM 767 C CA . LYS A 1 100 ? -8.632 4.165 16.588 1.00 91.56 100 LYS A CA 1
ATOM 768 C C . LYS A 1 100 ? -7.236 4.742 16.406 1.00 91.56 100 LYS A C 1
ATOM 770 O O . LYS A 1 100 ? -6.856 5.668 17.118 1.00 91.56 100 LYS A O 1
ATOM 775 N N . ILE A 1 101 ? -6.517 4.232 15.417 1.00 94.88 101 ILE A N 1
ATOM 776 C CA . ILE A 1 101 ? -5.229 4.777 14.995 1.00 94.88 101 ILE A CA 1
ATOM 777 C C . ILE A 1 101 ? -5.297 5.186 13.529 1.00 94.88 101 ILE A C 1
ATOM 779 O O . ILE A 1 101 ? -6.092 4.644 12.758 1.00 94.88 101 ILE A O 1
ATOM 783 N N . VAL A 1 102 ? -4.447 6.132 13.148 1.00 96.69 102 VAL A N 1
ATOM 784 C CA . VAL A 1 102 ? -4.269 6.560 11.762 1.00 96.69 102 VAL A CA 1
ATOM 785 C C . VAL A 1 102 ? -2.797 6.384 11.418 1.00 96.69 102 VAL A C 1
ATOM 787 O O . VAL A 1 102 ? -1.935 6.896 12.127 1.00 96.69 102 VAL A O 1
ATOM 790 N N . LEU A 1 103 ? -2.521 5.632 10.360 1.00 97.62 103 LEU A N 1
ATOM 791 C CA . LEU A 1 103 ? -1.182 5.330 9.872 1.00 97.62 103 LEU A CA 1
ATOM 792 C C . LEU A 1 103 ? -0.841 6.216 8.671 1.00 97.62 103 LEU A C 1
ATOM 794 O O . LEU A 1 103 ? -1.723 6.609 7.901 1.00 97.62 103 LEU A O 1
ATOM 798 N N . ASN A 1 104 ? 0.446 6.516 8.509 1.00 96.69 104 ASN A N 1
ATOM 799 C CA . ASN A 1 104 ? 0.959 7.292 7.385 1.00 96.69 104 ASN A CA 1
ATOM 800 C C . ASN A 1 104 ? 1.339 6.341 6.221 1.00 96.69 104 ASN A C 1
ATOM 802 O O . ASN A 1 104 ? 2.226 5.509 6.411 1.00 96.69 104 ASN A O 1
ATOM 806 N N . PRO A 1 105 ? 0.711 6.443 5.029 1.00 96.44 105 PRO A N 1
ATOM 807 C CA . PRO A 1 105 ? 1.049 5.612 3.866 1.00 96.44 105 PRO A CA 1
ATOM 808 C C . PRO A 1 105 ? 2.338 6.033 3.136 1.00 96.44 105 PRO A C 1
ATOM 810 O O . PRO A 1 105 ? 2.728 5.384 2.165 1.00 96.44 105 PRO A O 1
ATOM 813 N N . GLU A 1 106 ? 2.999 7.113 3.559 1.00 95.19 106 GLU A N 1
ATOM 814 C CA . GLU A 1 106 ? 4.193 7.663 2.908 1.00 95.19 106 GLU A CA 1
ATOM 815 C C . GLU A 1 106 ? 5.336 6.648 2.781 1.00 95.19 106 GLU A C 1
ATOM 817 O O . GLU A 1 106 ? 6.028 6.638 1.763 1.00 95.19 106 GLU A O 1
ATOM 822 N N . SER A 1 107 ? 5.475 5.737 3.752 1.00 94.88 107 SER A N 1
ATOM 823 C CA . SER A 1 107 ? 6.476 4.662 3.720 1.00 94.88 107 SER A CA 1
ATOM 824 C C . SER A 1 107 ? 6.341 3.752 2.499 1.00 94.88 107 SER A C 1
ATOM 826 O O . SER A 1 107 ? 7.349 3.256 2.014 1.00 94.88 107 SER A O 1
ATOM 828 N N . VAL A 1 108 ? 5.124 3.560 1.976 1.00 96.94 108 VAL A N 1
ATOM 829 C CA . VAL A 1 108 ? 4.862 2.813 0.734 1.00 96.94 108 VAL A CA 1
ATOM 830 C C . VAL A 1 108 ? 4.929 3.732 -0.482 1.00 96.94 108 VAL A C 1
ATOM 832 O O . VAL A 1 108 ? 5.437 3.337 -1.529 1.00 96.94 108 VAL A O 1
ATOM 835 N N . MET A 1 109 ? 4.444 4.971 -0.361 1.00 95.62 109 MET A N 1
ATOM 836 C CA . MET A 1 109 ? 4.446 5.927 -1.474 1.00 95.62 109 MET A CA 1
ATOM 837 C C . MET A 1 109 ? 5.863 6.264 -1.948 1.00 95.62 109 MET A C 1
ATOM 839 O O . MET A 1 109 ? 6.084 6.376 -3.152 1.00 95.62 109 MET A O 1
ATOM 843 N N . HIS A 1 110 ? 6.816 6.403 -1.024 1.00 93.88 110 HIS A N 1
ATOM 844 C CA . HIS A 1 110 ? 8.200 6.740 -1.343 1.00 93.88 110 HIS A CA 1
ATOM 845 C C . HIS A 1 110 ? 8.881 5.693 -2.249 1.00 93.88 110 HIS A C 1
ATOM 847 O O . HIS A 1 110 ? 9.234 6.056 -3.373 1.00 93.88 110 HIS A O 1
ATOM 853 N N . PRO A 1 111 ? 9.002 4.404 -1.872 1.00 94.88 111 PRO A N 1
ATOM 854 C CA . PRO A 1 111 ? 9.587 3.392 -2.749 1.00 94.88 111 PRO A CA 1
ATOM 855 C C . PRO A 1 111 ? 8.735 3.137 -3.996 1.00 94.88 111 PRO A C 1
ATOM 857 O O . PRO A 1 111 ? 9.287 2.930 -5.073 1.00 94.88 111 PRO A O 1
ATOM 860 N N . LEU A 1 112 ? 7.399 3.221 -3.908 1.00 95.62 112 LEU A N 1
ATOM 861 C CA . LEU A 1 112 ? 6.536 3.044 -5.079 1.00 95.62 112 LEU A CA 1
ATOM 862 C C . LEU A 1 112 ? 6.828 4.094 -6.158 1.00 95.62 112 LEU A C 1
ATOM 864 O O . LEU A 1 112 ? 6.848 3.755 -7.339 1.00 95.62 112 LEU A O 1
ATOM 868 N N . SER A 1 113 ? 7.101 5.344 -5.761 1.00 94.00 113 SER A N 1
ATOM 869 C CA . SER A 1 113 ? 7.391 6.448 -6.685 1.00 94.00 113 SER A CA 1
ATOM 870 C C . SER A 1 113 ? 8.597 6.188 -7.596 1.00 94.00 113 SER A C 1
ATOM 872 O O . SER A 1 113 ? 8.616 6.676 -8.726 1.00 94.00 113 SER A O 1
ATOM 874 N N . CYS A 1 114 ? 9.551 5.359 -7.158 1.00 91.31 114 CYS A N 1
ATOM 875 C CA . CYS A 1 114 ? 10.712 4.960 -7.954 1.00 91.31 114 CYS A CA 1
ATOM 876 C C . CYS A 1 114 ? 10.335 4.075 -9.152 1.00 91.31 114 CYS A C 1
ATOM 878 O O . CYS A 1 114 ? 11.005 4.120 -10.181 1.00 91.31 114 CYS A O 1
ATOM 880 N N . TYR A 1 115 ? 9.250 3.304 -9.043 1.00 90.69 115 TYR A N 1
ATOM 881 C CA . TYR A 1 115 ? 8.770 2.410 -10.102 1.00 90.69 115 TYR A CA 1
ATOM 882 C C . TYR A 1 115 ? 7.744 3.073 -11.026 1.00 90.69 115 TYR A C 1
ATOM 884 O O . TYR A 1 115 ? 7.550 2.639 -12.159 1.00 90.69 115 TYR A O 1
ATOM 892 N N . VAL A 1 116 ? 7.076 4.133 -10.560 1.00 89.62 116 VAL A N 1
ATOM 893 C CA . VAL A 1 116 ? 5.937 4.746 -11.260 1.00 89.62 116 VAL A CA 1
ATOM 894 C C . VAL A 1 116 ? 6.201 6.213 -11.610 1.00 89.62 116 VAL A C 1
ATOM 896 O O . VAL A 1 116 ? 5.434 7.109 -11.276 1.00 89.62 116 VAL A O 1
ATOM 899 N N . SER A 1 117 ? 7.289 6.473 -12.339 1.00 81.50 117 SER A N 1
ATOM 900 C CA . SER A 1 117 ? 7.782 7.829 -12.653 1.00 81.50 117 SER A CA 1
ATOM 901 C C . SER A 1 117 ? 6.751 8.771 -13.302 1.00 81.50 117 SER A C 1
ATOM 903 O O . SER A 1 117 ? 6.808 9.985 -13.109 1.00 81.50 117 SER A O 1
ATOM 905 N N . HIS A 1 118 ? 5.792 8.231 -14.057 1.00 81.44 118 HIS A N 1
ATOM 906 C CA . HIS A 1 118 ? 4.730 9.002 -14.714 1.00 81.44 118 HIS A CA 1
ATOM 907 C C . HIS A 1 118 ? 3.411 9.037 -13.928 1.00 81.44 118 HIS A C 1
ATOM 909 O O . HIS A 1 118 ? 2.493 9.768 -14.301 1.00 81.44 118 HIS A O 1
ATOM 915 N N . PHE A 1 119 ? 3.312 8.284 -12.831 1.00 83.31 119 PHE A N 1
ATOM 916 C CA . PHE A 1 119 ? 2.098 8.147 -12.040 1.00 83.31 119 PHE A CA 1
ATOM 917 C C . PHE A 1 119 ? 2.215 8.960 -10.750 1.00 83.31 119 PHE A C 1
ATOM 919 O O . PHE A 1 119 ? 2.874 8.584 -9.781 1.00 83.31 119 PHE A O 1
ATOM 926 N N . ASN A 1 120 ? 1.581 10.129 -10.736 1.00 85.00 120 ASN A N 1
ATOM 927 C CA . ASN A 1 120 ? 1.700 11.040 -9.608 1.00 85.00 120 ASN A CA 1
ATOM 928 C C . ASN A 1 120 ? 0.828 10.574 -8.428 1.00 85.00 120 ASN A C 1
ATOM 930 O O . ASN A 1 120 ? -0.398 10.699 -8.479 1.00 85.00 120 ASN A O 1
ATOM 934 N N . LEU A 1 121 ? 1.482 10.113 -7.356 1.00 87.50 121 LEU A N 1
ATOM 935 C CA . LEU A 1 121 ? 0.842 9.598 -6.141 1.00 87.50 121 LEU A CA 1
ATOM 936 C C . LEU A 1 121 ? 0.172 10.669 -5.256 1.00 87.50 121 LEU A C 1
ATOM 938 O O . LEU A 1 121 ? -0.548 10.318 -4.324 1.00 87.50 121 LEU A O 1
ATOM 942 N N . THR A 1 122 ? 0.389 11.960 -5.529 1.00 85.12 122 THR A N 1
ATOM 943 C CA . THR A 1 122 ? -0.191 13.103 -4.792 1.00 85.12 122 THR A CA 1
ATOM 944 C C . THR A 1 122 ? -1.273 13.846 -5.587 1.00 85.12 122 THR A C 1
ATOM 946 O O . THR A 1 122 ? -1.828 14.857 -5.144 1.00 85.12 122 THR A O 1
ATOM 949 N N . ARG A 1 123 ? -1.617 13.344 -6.779 1.00 89.31 123 ARG A N 1
ATOM 950 C CA . ARG A 1 123 ? -2.782 13.777 -7.563 1.00 89.31 123 ARG A CA 1
ATOM 951 C C . ARG A 1 123 ? -3.845 12.695 -7.538 1.00 89.31 123 ARG A C 1
ATOM 953 O O . ARG A 1 123 ? -3.539 11.534 -7.320 1.00 89.31 123 ARG A O 1
ATOM 960 N N . GLN A 1 124 ? -5.097 13.081 -7.759 1.00 89.69 124 GLN A N 1
ATOM 961 C CA . GLN A 1 124 ? -6.186 12.115 -7.805 1.00 89.69 124 GLN A CA 1
ATOM 962 C C . GLN A 1 124 ? -6.009 11.229 -9.039 1.00 89.69 124 GLN A C 1
ATOM 964 O O . GLN A 1 124 ? -5.866 11.750 -10.143 1.00 89.69 124 GLN A O 1
ATOM 969 N N . GLN A 1 125 ? -6.019 9.917 -8.825 1.00 94.88 125 GLN A N 1
ATOM 970 C CA . GLN A 1 125 ? -5.881 8.902 -9.865 1.00 94.88 125 GLN A CA 1
ATOM 971 C C . GLN A 1 125 ? -7.044 7.914 -9.802 1.00 94.88 125 GLN A C 1
ATOM 973 O O . GLN A 1 125 ? -7.804 7.885 -8.827 1.00 94.88 125 GLN A O 1
ATOM 978 N N . ASP A 1 126 ? -7.158 7.082 -10.831 1.00 95.69 126 ASP A N 1
ATOM 979 C CA . ASP A 1 126 ? -8.028 5.917 -10.798 1.00 95.69 126 ASP A CA 1
ATOM 980 C C . ASP A 1 126 ? -7.422 4.808 -9.917 1.00 95.69 126 ASP A C 1
ATOM 982 O O . ASP A 1 126 ? -6.231 4.501 -9.989 1.00 95.69 126 ASP A O 1
ATOM 986 N N . ALA A 1 127 ? -8.243 4.205 -9.053 1.00 96.31 127 ALA A N 1
ATOM 987 C CA . ALA A 1 127 ? -7.774 3.175 -8.127 1.00 96.31 127 ALA A CA 1
ATOM 988 C C . ALA A 1 127 ? -7.440 1.851 -8.835 1.00 96.31 127 ALA A C 1
ATOM 990 O O . ALA A 1 127 ? -6.545 1.132 -8.397 1.00 96.31 127 ALA A O 1
ATOM 991 N N . SER A 1 128 ? -8.126 1.515 -9.931 1.00 95.81 128 SER A N 1
ATOM 992 C CA . SER A 1 128 ? -7.822 0.297 -10.686 1.00 95.81 128 SER A CA 1
ATOM 993 C C . SER A 1 128 ? -6.496 0.428 -11.437 1.00 95.81 128 SER A C 1
ATOM 995 O O . SER A 1 128 ? -5.679 -0.490 -11.392 1.00 95.81 128 SER A O 1
ATOM 997 N N . GLU A 1 129 ? -6.225 1.599 -12.019 1.00 95.81 129 GLU A N 1
ATOM 998 C CA . GLU A 1 129 ? -4.940 1.914 -12.653 1.00 95.81 129 GLU A CA 1
ATOM 999 C C . GLU A 1 129 ? -3.794 1.909 -11.630 1.00 95.81 129 GLU A C 1
ATOM 1001 O O . GLU A 1 129 ? -2.783 1.229 -11.823 1.00 95.81 129 GLU A O 1
ATOM 1006 N N . ALA A 1 130 ? -3.982 2.580 -10.489 1.00 96.19 130 ALA A N 1
ATOM 1007 C CA . ALA A 1 130 ? -3.020 2.565 -9.388 1.00 96.19 130 ALA A CA 1
ATOM 1008 C C . ALA A 1 130 ? -2.722 1.146 -8.885 1.00 96.19 130 ALA A C 1
ATOM 1010 O O . ALA A 1 130 ? -1.583 0.834 -8.540 1.00 96.19 130 ALA A O 1
ATOM 1011 N N . PHE A 1 131 ? -3.737 0.279 -8.838 1.00 97.50 131 PHE A N 1
ATOM 1012 C CA . PHE A 1 131 ? -3.571 -1.100 -8.397 1.00 97.50 131 PHE A CA 1
ATOM 1013 C C . PHE A 1 131 ? -2.734 -1.915 -9.385 1.00 97.50 131 PHE A C 1
ATOM 1015 O O . PHE A 1 131 ? -1.836 -2.646 -8.968 1.00 97.50 131 PHE A O 1
ATOM 1022 N N . VAL A 1 132 ? -2.965 -1.747 -10.691 1.00 96.50 132 VAL A N 1
ATOM 1023 C CA . VAL A 1 132 ? -2.139 -2.375 -11.736 1.00 96.50 132 VAL A CA 1
ATOM 1024 C C . VAL A 1 132 ? -0.689 -1.906 -11.641 1.00 96.50 132 VAL A C 1
ATOM 1026 O O . VAL A 1 132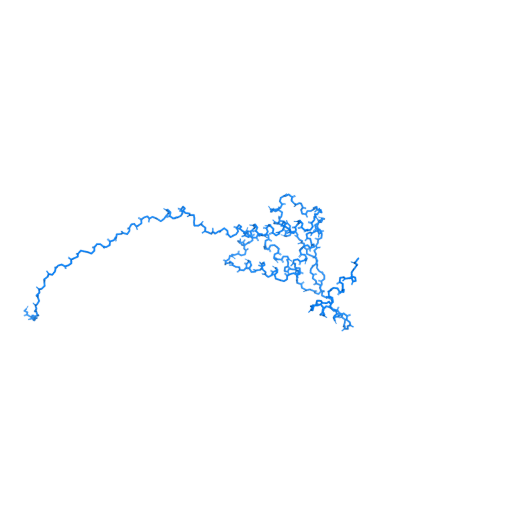 ? 0.224 -2.732 -11.731 1.00 96.50 132 VAL A O 1
ATOM 1029 N N . HIS A 1 133 ? -0.469 -0.608 -11.419 1.00 96.56 133 HIS A N 1
ATOM 1030 C CA . HIS A 1 133 ? 0.864 -0.062 -11.190 1.00 96.56 133 HIS A CA 1
ATOM 1031 C C . HIS A 1 133 ? 1.524 -0.672 -9.955 1.00 96.56 133 HIS A C 1
ATOM 1033 O O . HIS A 1 133 ? 2.638 -1.167 -10.066 1.00 96.56 133 HIS A O 1
ATOM 1039 N N . LEU A 1 134 ? 0.829 -0.725 -8.814 1.00 97.56 134 LEU A N 1
ATOM 1040 C CA . LEU A 1 134 ? 1.344 -1.343 -7.592 1.00 97.56 134 LEU A CA 1
ATOM 1041 C C . LEU A 1 134 ? 1.759 -2.803 -7.825 1.00 97.56 134 LEU A C 1
ATOM 1043 O O . LEU A 1 134 ? 2.887 -3.171 -7.512 1.00 97.56 134 LEU A O 1
ATOM 1047 N N . LEU A 1 135 ? 0.883 -3.628 -8.406 1.00 96.62 135 LEU A N 1
ATOM 1048 C CA . LEU A 1 135 ? 1.185 -5.040 -8.669 1.00 96.62 135 LEU A CA 1
ATOM 1049 C C . LEU A 1 135 ? 2.339 -5.225 -9.661 1.00 96.62 135 LEU A C 1
ATOM 1051 O O . LEU A 1 135 ? 3.140 -6.146 -9.511 1.00 96.62 135 LEU A O 1
ATOM 1055 N N . THR A 1 136 ? 2.427 -4.357 -10.670 1.00 95.69 136 THR A N 1
ATOM 1056 C CA . THR A 1 136 ? 3.531 -4.369 -11.636 1.00 95.69 136 THR A CA 1
ATOM 1057 C C . THR A 1 136 ? 4.847 -4.015 -10.954 1.00 95.69 136 THR A C 1
ATOM 1059 O O . THR A 1 136 ? 5.795 -4.777 -11.089 1.00 95.69 136 THR A O 1
ATOM 1062 N N . SER A 1 137 ? 4.879 -2.961 -10.136 1.00 95.75 137 SER A N 1
ATOM 1063 C CA . SER A 1 137 ? 6.064 -2.573 -9.366 1.00 95.75 137 SER A CA 1
ATOM 1064 C C . SER A 1 137 ? 6.524 -3.670 -8.406 1.00 95.75 137 SER A C 1
ATOM 1066 O O . SER A 1 137 ? 7.715 -3.948 -8.330 1.00 95.75 137 SER A O 1
ATOM 1068 N N . LEU A 1 138 ? 5.596 -4.343 -7.712 1.00 95.19 138 LEU A N 1
ATOM 1069 C CA . LEU A 1 138 ? 5.926 -5.473 -6.833 1.00 95.19 138 LEU A CA 1
ATOM 1070 C C . LEU A 1 138 ? 6.544 -6.638 -7.614 1.00 95.19 138 LEU A C 1
ATOM 1072 O O . LEU A 1 138 ? 7.533 -7.223 -7.179 1.00 95.19 138 LEU A O 1
ATOM 1076 N N . ARG A 1 139 ? 5.977 -6.976 -8.779 1.00 93.44 139 ARG A N 1
ATOM 1077 C CA . ARG A 1 139 ? 6.528 -8.017 -9.656 1.00 93.44 139 ARG A CA 1
ATOM 1078 C C . ARG A 1 139 ? 7.911 -7.633 -10.171 1.00 93.44 139 ARG A C 1
ATOM 1080 O O . ARG A 1 139 ? 8.797 -8.484 -10.207 1.00 93.44 139 ARG A O 1
ATOM 1087 N N . ASP A 1 140 ? 8.082 -6.385 -10.588 1.00 92.44 140 ASP A N 1
ATOM 1088 C CA . ASP A 1 140 ? 9.334 -5.901 -11.150 1.00 92.44 140 ASP A CA 1
ATOM 1089 C C . ASP A 1 140 ? 10.423 -5.902 -10.069 1.00 92.44 140 ASP A C 1
ATOM 1091 O O . ASP A 1 140 ? 11.483 -6.483 -10.302 1.00 92.44 140 ASP A O 1
ATOM 1095 N N . GLU A 1 141 ? 10.145 -5.392 -8.866 1.00 92.56 141 GLU A N 1
ATOM 1096 C CA . GLU A 1 141 ? 11.055 -5.471 -7.713 1.00 92.56 141 GLU A CA 1
ATOM 1097 C C . GLU A 1 141 ? 11.429 -6.922 -7.389 1.00 92.56 141 GLU A C 1
ATOM 1099 O O . GLU A 1 141 ? 12.609 -7.272 -7.331 1.00 92.56 141 GLU A O 1
ATOM 1104 N N . PHE A 1 142 ? 10.433 -7.806 -7.285 1.00 88.38 142 PHE A N 1
ATOM 1105 C CA . PHE A 1 142 ? 10.664 -9.226 -7.040 1.00 88.38 142 PHE A CA 1
ATOM 1106 C C . PHE A 1 142 ? 11.550 -9.874 -8.118 1.00 88.38 142 PHE A C 1
ATOM 1108 O O . PHE A 1 142 ? 12.472 -10.628 -7.809 1.00 88.38 142 PHE A O 1
ATOM 1115 N N . SER A 1 143 ? 11.331 -9.550 -9.394 1.00 86.44 143 SER A N 1
ATOM 1116 C CA . SER A 1 143 ? 12.114 -10.108 -10.503 1.00 86.44 143 SER A CA 1
ATOM 1117 C C . SER A 1 143 ? 13.584 -9.673 -10.495 1.00 86.44 143 SER A C 1
ATOM 1119 O O . SER A 1 143 ? 14.450 -10.472 -10.852 1.00 86.44 143 SER A O 1
ATOM 1121 N N . HIS A 1 144 ? 13.884 -8.452 -10.036 1.00 77.88 144 HIS A N 1
ATOM 1122 C CA . HIS A 1 144 ? 15.261 -7.964 -9.888 1.00 77.88 144 HIS A CA 1
ATOM 1123 C C . HIS A 1 144 ? 16.003 -8.692 -8.765 1.00 77.88 144 HIS A C 1
ATOM 1125 O O . HIS A 1 144 ? 17.216 -8.881 -8.836 1.00 77.88 144 HIS A O 1
ATOM 1131 N N . CYS A 1 145 ? 15.272 -9.167 -7.760 1.00 68.25 145 CYS A N 1
ATOM 1132 C CA . CYS A 1 145 ? 15.833 -9.974 -6.684 1.00 68.25 145 CYS A CA 1
ATOM 1133 C C . CYS A 1 145 ? 16.139 -11.394 -7.157 1.00 68.25 145 CYS A C 1
ATOM 1135 O O . CYS A 1 145 ? 17.138 -11.974 -6.748 1.00 68.25 145 CYS A O 1
ATOM 1137 N N . TYR A 1 146 ? 15.313 -11.935 -8.048 1.00 59.97 146 TYR A N 1
ATOM 1138 C CA . TYR A 1 146 ? 15.429 -13.292 -8.582 1.00 59.97 146 TYR A CA 1
ATOM 1139 C C . TYR A 1 146 ? 16.216 -13.373 -9.888 1.00 59.97 146 TYR A C 1
ATOM 1141 O O . TYR A 1 146 ? 16.096 -14.368 -10.610 1.00 59.97 146 TYR A O 1
ATOM 1149 N N . VAL A 1 147 ? 17.058 -12.377 -10.199 1.00 50.84 147 VAL A N 1
ATOM 1150 C CA . VAL A 1 147 ? 18.117 -12.594 -11.188 1.00 50.84 147 VAL A CA 1
ATOM 1151 C C . VAL A 1 147 ? 18.855 -13.839 -10.706 1.00 50.84 147 VAL A C 1
ATOM 1153 O O . VAL A 1 147 ? 19.422 -13.805 -9.610 1.00 50.84 147 VAL A O 1
ATOM 1156 N N . PRO A 1 148 ? 18.804 -14.966 -11.451 1.00 45.44 148 PRO A N 1
ATOM 1157 C CA . PRO A 1 148 ? 19.560 -16.130 -11.049 1.00 45.44 148 PRO A CA 1
ATOM 1158 C C . PRO A 1 148 ? 20.977 -15.621 -10.894 1.00 45.44 148 PRO A C 1
ATOM 1160 O O . PRO A 1 148 ? 21.426 -14.847 -11.746 1.00 45.44 148 PRO A O 1
ATOM 1163 N N . TYR A 1 149 ? 21.674 -16.043 -9.849 1.00 43.88 149 TYR A N 1
ATOM 1164 C CA . TYR A 1 149 ? 23.123 -15.989 -9.831 1.00 43.88 149 TYR A CA 1
ATOM 1165 C C . TYR A 1 149 ? 23.626 -16.839 -11.015 1.00 43.88 149 TYR A C 1
ATOM 1167 O O . TYR A 1 149 ? 24.075 -17.973 -10.884 1.00 43.88 149 TYR A O 1
ATOM 1175 N N . LYS A 1 150 ? 23.470 -16.322 -12.235 1.00 47.16 150 LYS A N 1
ATOM 1176 C CA . LYS A 1 150 ? 24.304 -16.614 -13.374 1.00 47.16 150 LYS A CA 1
ATOM 1177 C C . LYS A 1 150 ? 25.610 -15.973 -12.901 1.00 47.16 150 LYS A C 1
ATOM 1179 O O . LYS A 1 150 ? 25.761 -14.765 -12.999 1.00 47.16 150 LYS A O 1
ATOM 1184 N N . SER A 1 151 ? 26.517 -16.712 -12.258 1.00 51.19 151 SER A N 1
ATOM 1185 C CA . SER A 1 151 ? 27.263 -17.767 -12.954 1.00 51.19 151 SER A CA 1
ATOM 1186 C C . SER A 1 151 ? 27.358 -17.340 -14.410 1.00 51.19 151 SER A C 1
ATOM 1188 O O . SER A 1 151 ? 26.684 -17.890 -15.286 1.00 51.19 151 SER A O 1
ATOM 1190 N N . SER A 1 152 ? 28.027 -16.208 -14.633 1.00 53.38 152 SER A N 1
ATOM 1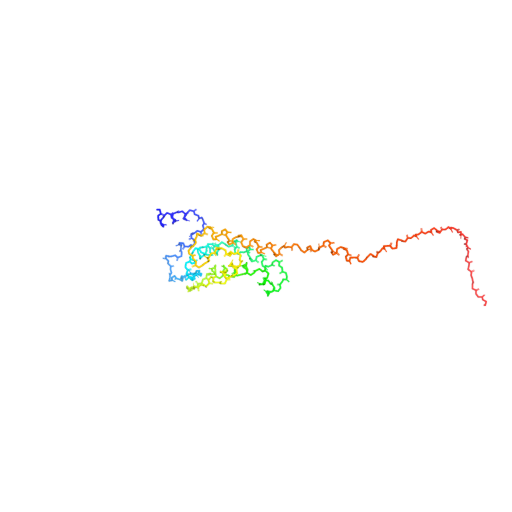191 C CA . SER A 1 152 ? 28.258 -15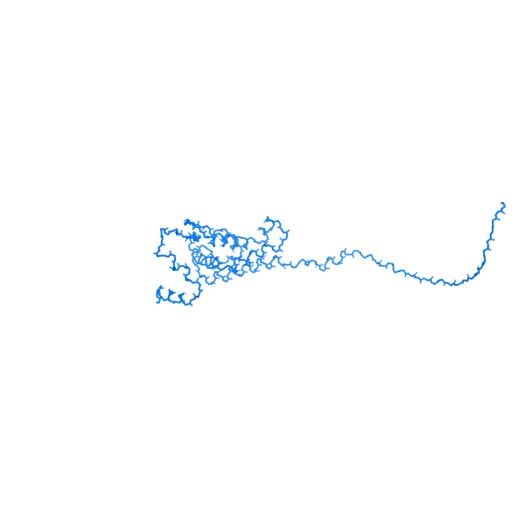.745 -15.985 1.00 53.38 152 SER A CA 1
ATOM 1192 C C . SER A 1 152 ? 28.959 -16.894 -16.696 1.00 53.38 152 SER A C 1
ATOM 1194 O O . SER A 1 152 ? 29.826 -17.543 -16.114 1.00 53.38 152 SER A O 1
ATOM 1196 N N . LEU A 1 153 ? 28.630 -17.178 -17.957 1.00 56.88 153 LEU A N 1
ATOM 1197 C CA . LEU A 1 153 ? 29.425 -18.154 -18.710 1.00 56.88 153 LEU A CA 1
ATOM 1198 C C . LEU A 1 153 ? 30.908 -17.718 -18.774 1.00 56.88 153 LEU A C 1
ATOM 1200 O O . LEU A 1 153 ? 31.790 -18.550 -18.968 1.00 56.88 153 LEU A O 1
ATOM 1204 N N . ALA A 1 154 ? 31.182 -16.424 -18.554 1.00 58.16 154 ALA A N 1
ATOM 1205 C CA . ALA A 1 154 ? 32.525 -15.890 -18.369 1.00 58.16 154 ALA A CA 1
ATOM 1206 C C . ALA A 1 154 ? 33.256 -16.495 -17.150 1.00 58.16 154 ALA A C 1
ATOM 1208 O O . ALA A 1 154 ? 34.467 -16.695 -17.226 1.00 58.16 154 ALA A O 1
ATOM 1209 N N . ASP A 1 155 ? 32.550 -16.889 -16.084 1.00 52.44 155 ASP A N 1
ATOM 1210 C CA . ASP A 1 155 ? 33.144 -17.528 -14.899 1.00 52.44 155 ASP A CA 1
ATOM 1211 C C . ASP A 1 155 ? 33.597 -18.970 -15.176 1.00 52.44 155 ASP A C 1
ATOM 1213 O O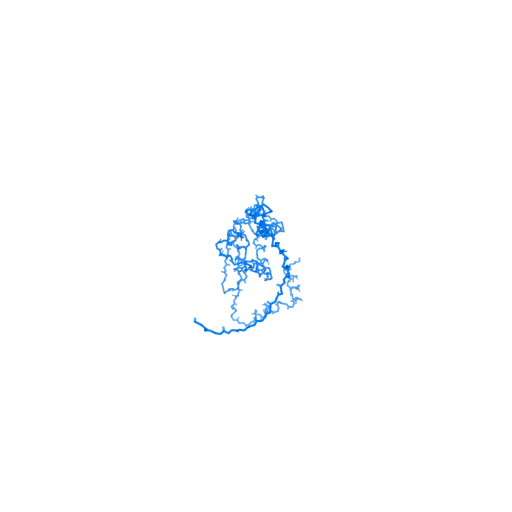 . ASP A 1 155 ? 34.505 -19.478 -14.521 1.00 52.44 155 ASP A O 1
ATOM 1217 N N . ILE A 1 156 ? 33.043 -19.633 -16.200 1.00 58.38 156 ILE A N 1
ATOM 1218 C CA . ILE A 1 156 ? 33.496 -20.974 -16.612 1.00 58.38 156 ILE A CA 1
ATOM 1219 C C . ILE A 1 156 ? 34.919 -20.907 -17.188 1.00 58.38 156 ILE A C 1
ATOM 1221 O O . ILE A 1 156 ? 35.701 -21.842 -17.020 1.00 58.38 156 ILE A O 1
ATOM 1225 N N . THR A 1 157 ? 35.303 -19.780 -17.798 1.00 57.72 157 THR A N 1
ATOM 1226 C CA . THR A 1 157 ? 36.670 -19.586 -18.315 1.00 57.72 157 THR A CA 1
ATOM 1227 C C . THR A 1 157 ? 37.705 -19.275 -17.228 1.00 57.72 157 THR A C 1
ATOM 1229 O O . THR A 1 157 ? 38.902 -19.362 -17.490 1.00 57.72 157 THR A O 1
ATOM 1232 N N . MET A 1 158 ? 37.267 -18.986 -15.995 1.00 49.69 158 MET A N 1
ATOM 1233 C CA . MET A 1 158 ? 38.139 -18.796 -14.827 1.00 49.69 158 MET A CA 1
ATOM 1234 C C . MET A 1 158 ? 38.557 -20.117 -14.157 1.00 49.69 158 MET A C 1
ATOM 1236 O O . MET A 1 158 ? 39.423 -20.111 -13.279 1.00 49.69 158 MET A O 1
ATOM 1240 N N . PHE A 1 159 ? 38.033 -21.272 -14.593 1.00 48.78 159 PHE A N 1
ATOM 1241 C CA . PHE A 1 159 ? 38.612 -22.561 -14.217 1.00 48.78 159 PHE A CA 1
ATOM 1242 C C . PHE A 1 159 ? 39.910 -22.782 -14.988 1.00 48.78 159 PHE A C 1
ATOM 1244 O O . PHE A 1 159 ? 39.937 -23.329 -16.088 1.00 48.78 159 PHE A O 1
ATOM 1251 N N . HIS A 1 160 ? 41.004 -22.348 -14.366 1.00 51.75 160 HIS A N 1
ATOM 1252 C CA . HIS A 1 160 ? 42.365 -22.652 -14.769 1.00 51.75 160 HIS A CA 1
ATOM 1253 C C . HIS A 1 160 ? 42.476 -24.134 -15.145 1.00 51.75 160 HIS A C 1
ATOM 1255 O O . HIS A 1 160 ? 42.290 -25.021 -14.308 1.00 51.75 160 HIS A O 1
ATOM 1261 N N . SER A 1 161 ? 42.791 -24.383 -16.413 1.00 50.16 161 SER A N 1
ATOM 1262 C CA . SER A 1 161 ? 42.982 -25.687 -17.032 1.00 50.16 161 SER A CA 1
ATOM 1263 C C . SER A 1 161 ? 43.990 -26.530 -16.242 1.00 50.16 161 SER A C 1
ATOM 1265 O O . SER A 1 161 ? 45.181 -26.552 -16.543 1.00 50.16 161 SER A O 1
ATOM 1267 N N . LYS A 1 162 ? 43.546 -27.267 -15.221 1.00 46.62 162 LYS A N 1
ATOM 1268 C CA . LYS A 1 162 ? 44.283 -28.434 -14.731 1.00 46.62 162 LYS A CA 1
ATOM 1269 C C . LYS A 1 162 ? 43.843 -29.615 -15.574 1.00 46.62 162 LYS A C 1
ATOM 1271 O O . LYS A 1 162 ? 42.966 -30.388 -15.208 1.00 46.62 162 LYS A O 1
ATOM 1276 N N . VAL A 1 163 ? 44.467 -29.692 -16.745 1.00 46.59 163 VAL A N 1
ATOM 1277 C CA . VAL A 1 163 ? 44.518 -30.882 -17.590 1.00 46.59 163 VAL A CA 1
ATOM 1278 C C . VAL A 1 163 ? 44.785 -32.092 -16.691 1.00 46.59 163 VAL A C 1
ATOM 1280 O O . VAL A 1 163 ? 45.804 -32.152 -15.999 1.00 46.59 163 VAL A O 1
ATOM 1283 N N . TYR A 1 164 ? 43.847 -33.038 -16.681 1.00 42.56 164 TYR A N 1
ATOM 1284 C CA . TYR A 1 164 ? 44.033 -34.352 -16.082 1.00 42.56 164 TYR A CA 1
ATOM 1285 C C . TYR A 1 164 ? 45.290 -34.987 -16.690 1.00 42.56 164 TYR A C 1
ATOM 1287 O O . TYR A 1 164 ? 45.317 -35.306 -17.878 1.00 42.56 164 TYR A O 1
ATOM 1295 N N . LYS A 1 165 ? 46.328 -35.225 -15.879 1.00 39.41 165 LYS A N 1
ATOM 1296 C CA . LYS A 1 165 ? 47.299 -36.276 -16.200 1.00 39.41 165 LYS A CA 1
ATOM 1297 C C . LYS A 1 165 ? 46.597 -37.608 -15.972 1.00 39.41 165 LYS A C 1
ATOM 1299 O O . LYS A 1 165 ? 46.540 -38.118 -14.855 1.00 39.41 165 LYS A O 1
ATOM 1304 N N . GLN A 1 166 ? 46.018 -38.126 -17.047 1.00 38.22 166 GLN A N 1
ATOM 1305 C CA . GLN A 1 166 ? 45.536 -39.490 -17.138 1.00 38.22 166 GLN A CA 1
ATOM 1306 C C . GLN A 1 166 ? 46.694 -40.440 -16.803 1.00 38.22 166 GLN A C 1
ATOM 1308 O O . GLN A 1 166 ? 47.785 -40.340 -17.362 1.00 38.22 166 GLN A O 1
ATOM 1313 N N . ARG A 1 167 ? 46.463 -41.314 -15.817 1.00 43.50 167 ARG A N 1
ATOM 1314 C CA . ARG A 1 167 ? 47.342 -42.433 -15.476 1.00 43.50 167 ARG A CA 1
ATOM 1315 C C . ARG A 1 167 ? 47.421 -43.364 -16.684 1.00 43.50 167 ARG A C 1
ATOM 1317 O O . ARG A 1 167 ? 46.453 -44.064 -16.968 1.00 43.50 167 ARG A O 1
ATOM 1324 N N . GLU A 1 168 ? 48.571 -43.413 -17.339 1.00 38.16 168 GLU A N 1
ATOM 1325 C CA . GLU A 1 168 ? 48.913 -44.529 -18.217 1.00 38.16 168 GLU A CA 1
ATOM 1326 C C . GLU A 1 168 ? 49.471 -45.659 -17.348 1.00 38.16 168 GLU A C 1
ATOM 1328 O O . GLU A 1 168 ? 50.589 -45.603 -16.836 1.00 38.16 168 GLU A O 1
ATOM 1333 N N . ALA A 1 169 ? 48.632 -46.668 -17.120 1.00 38.50 169 ALA A N 1
ATOM 1334 C CA . ALA A 1 169 ? 49.055 -47.969 -16.640 1.00 38.50 169 ALA A CA 1
ATOM 1335 C C . ALA A 1 169 ? 49.683 -48.726 -17.816 1.00 38.50 169 ALA A C 1
ATOM 1337 O O . ALA A 1 169 ? 48.984 -49.080 -18.762 1.00 38.50 169 ALA A O 1
ATOM 1338 N N . VAL A 1 170 ? 50.986 -49.001 -17.746 1.00 37.03 170 VAL A N 1
ATOM 1339 C CA . VAL A 1 170 ? 51.672 -49.891 -18.689 1.00 37.03 170 VAL A CA 1
ATOM 1340 C C . VAL A 1 170 ? 52.265 -51.071 -17.919 1.00 37.03 170 VAL A C 1
ATOM 1342 O O . VAL A 1 170 ? 53.332 -50.993 -17.323 1.00 37.03 170 VAL A O 1
ATOM 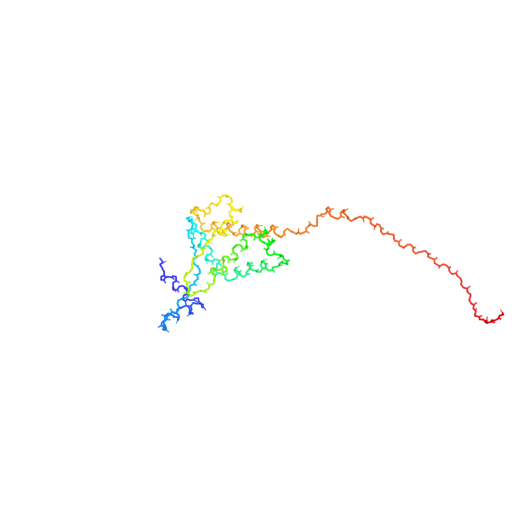1345 N N . ILE A 1 171 ? 51.466 -52.140 -17.904 1.00 37.38 171 ILE A N 1
ATOM 1346 C CA . ILE A 1 171 ? 51.832 -53.526 -18.228 1.00 37.38 171 ILE A CA 1
ATOM 1347 C C . ILE A 1 171 ? 53.038 -54.098 -17.460 1.00 37.38 171 ILE A C 1
ATOM 1349 O O . ILE A 1 171 ? 54.182 -54.047 -17.904 1.00 37.38 171 ILE A O 1
ATOM 1353 N N . GLY A 1 172 ? 52.738 -54.765 -16.341 1.00 31.53 172 GLY A N 1
ATOM 1354 C CA . GLY A 1 172 ? 53.625 -55.759 -15.743 1.00 31.53 172 GLY A CA 1
ATOM 1355 C C . GLY A 1 172 ? 53.618 -57.047 -16.569 1.00 31.53 172 GLY A C 1
ATOM 1356 O O . GLY A 1 172 ? 52.620 -57.770 -16.594 1.00 31.53 172 GLY A O 1
ATOM 1357 N N . LEU A 1 173 ? 54.739 -57.334 -17.230 1.00 35.41 173 LEU A N 1
ATOM 1358 C CA . LEU A 1 173 ? 55.050 -58.642 -17.799 1.00 35.41 173 LEU A CA 1
ATOM 1359 C C . LEU A 1 173 ? 55.885 -59.457 -16.795 1.00 35.41 173 LEU A C 1
ATOM 1361 O O . LEU A 1 173 ? 56.929 -59.025 -16.323 1.00 35.41 173 LEU A O 1
ATOM 1365 N N . ARG A 1 174 ? 55.305 -60.617 -16.473 1.00 34.53 174 ARG A N 1
ATOM 1366 C CA . ARG A 1 174 ? 55.773 -61.853 -15.816 1.00 34.53 174 ARG A CA 1
ATOM 1367 C C . ARG A 1 174 ? 57.291 -62.090 -15.697 1.00 34.53 174 ARG A C 1
ATOM 1369 O O . ARG A 1 174 ? 57.992 -61.948 -16.684 1.00 34.53 174 ARG A O 1
ATOM 1376 N N . GLU A 1 175 ? 57.721 -62.632 -14.548 1.00 31.91 175 GLU A N 1
ATOM 1377 C CA . GLU A 1 175 ? 58.199 -64.028 -14.318 1.00 31.91 175 GLU A CA 1
ATOM 1378 C C . GLU A 1 175 ? 58.611 -64.199 -12.829 1.00 31.91 175 GLU A C 1
ATOM 1380 O O . GLU A 1 175 ? 59.264 -63.331 -12.265 1.00 31.91 175 GLU A O 1
ATOM 1385 N N . PHE A 1 176 ? 57.962 -65.070 -12.041 1.00 33.84 176 PHE A N 1
ATOM 1386 C CA . PHE A 1 176 ? 58.290 -66.476 -11.698 1.00 33.84 176 PHE A CA 1
ATOM 1387 C C . PHE A 1 176 ? 59.609 -66.733 -10.930 1.00 33.84 176 PHE A C 1
ATOM 1389 O O . PHE A 1 176 ? 60.685 -66.640 -11.508 1.00 33.84 176 PHE A O 1
ATOM 1396 N N . SER A 1 177 ? 59.469 -67.197 -9.669 1.00 32.69 177 SER A N 1
ATOM 1397 C CA . SER A 1 177 ? 60.201 -68.296 -8.964 1.00 32.69 177 SER A CA 1
ATOM 1398 C C . SER A 1 177 ? 60.453 -67.940 -7.479 1.00 32.69 177 SER A C 1
ATOM 1400 O O . SER A 1 177 ? 61.132 -66.966 -7.194 1.00 32.69 177 SER A O 1
ATOM 1402 N N . LEU A 1 178 ? 59.714 -68.491 -6.502 1.00 35.94 178 LEU A N 1
ATOM 1403 C CA . LEU A 1 178 ? 59.869 -69.779 -5.784 1.00 35.94 178 LEU A CA 1
ATOM 1404 C C . LEU A 1 178 ? 60.992 -69.836 -4.716 1.00 35.94 178 LEU A C 1
ATOM 1406 O O . LEU A 1 178 ? 62.159 -69.635 -5.021 1.00 35.94 178 LEU A O 1
ATOM 1410 N N . LEU A 1 179 ? 60.566 -70.281 -3.519 1.00 33.22 179 LEU A N 1
ATOM 1411 C CA . LEU A 1 179 ? 61.285 -70.902 -2.385 1.00 33.22 179 LEU A CA 1
ATOM 1412 C C . LEU A 1 179 ? 61.908 -70.031 -1.265 1.00 33.22 179 LEU A C 1
ATOM 1414 O O . LEU A 1 179 ? 62.702 -69.126 -1.476 1.00 33.22 179 LEU A O 1
ATOM 1418 N N . ALA A 1 180 ? 61.499 -70.390 -0.040 1.00 34.41 180 ALA A N 1
ATOM 1419 C CA . ALA A 1 180 ? 61.897 -69.906 1.288 1.00 34.41 180 ALA A CA 1
ATOM 1420 C C . ALA A 1 180 ? 63.231 -70.552 1.776 1.00 34.41 180 ALA A C 1
ATOM 1422 O O . ALA A 1 180 ? 63.943 -71.133 0.964 1.00 34.41 180 ALA A O 1
ATOM 1423 N N . PRO A 1 181 ? 63.485 -70.679 3.097 1.00 54.50 181 PRO A N 1
ATOM 1424 C CA . PRO A 1 181 ? 63.990 -69.715 4.092 1.00 54.50 181 PRO A CA 1
ATOM 1425 C C . PRO A 1 181 ? 65.386 -70.135 4.642 1.00 54.50 181 PRO A C 1
ATOM 1427 O O . PRO A 1 181 ? 65.853 -71.211 4.302 1.00 54.50 181 PRO A O 1
ATOM 1430 N N . LEU A 1 182 ? 66.023 -69.350 5.532 1.00 35.50 182 LEU A N 1
ATOM 1431 C CA . LEU A 1 182 ? 66.680 -69.782 6.798 1.00 35.50 182 LEU A CA 1
ATOM 1432 C C . LEU A 1 182 ? 67.756 -68.814 7.319 1.00 35.50 182 LEU A C 1
ATOM 1434 O O . LEU A 1 182 ? 68.370 -68.036 6.602 1.00 35.50 182 LEU A O 1
ATOM 1438 N N . SER A 1 183 ? 67.904 -68.887 8.637 1.00 37.47 183 SER A N 1
ATOM 1439 C CA . SER A 1 183 ? 68.682 -68.056 9.542 1.00 37.47 183 SER A CA 1
ATOM 1440 C C . SER A 1 183 ? 70.204 -68.261 9.506 1.00 37.47 183 SER A C 1
ATOM 1442 O O . SER A 1 183 ? 70.680 -69.347 9.206 1.00 37.47 183 SER A O 1
ATOM 1444 N N . ARG A 1 184 ? 70.882 -67.243 10.063 1.00 34.84 184 ARG A N 1
ATOM 1445 C CA . ARG A 1 184 ? 72.172 -67.233 10.787 1.00 34.84 184 ARG A CA 1
ATOM 1446 C C . ARG A 1 184 ? 73.469 -67.514 10.015 1.00 34.84 184 ARG A C 1
ATOM 1448 O O . ARG A 1 184 ? 73.713 -68.614 9.536 1.00 34.84 184 ARG A O 1
ATOM 1455 N N . GLY A 1 185 ? 74.353 -66.524 10.126 1.00 34.91 185 GLY A N 1
ATOM 1456 C CA . GLY A 1 185 ? 75.811 -66.598 10.114 1.00 34.91 185 GLY A CA 1
ATOM 1457 C C . GLY A 1 185 ? 76.328 -65.318 10.743 1.00 34.91 185 GLY A C 1
ATOM 1458 O O . GLY A 1 185 ? 76.126 -64.273 10.094 1.00 34.91 185 GLY A O 1
#